Protein AF-0000000084935120 (afdb_homodimer)

InterPro domains:
  IPR000944 Transcription regulator Rrf2 [PF02082] (2-135)
  IPR000944 Transcription regulator Rrf2 [PS51197] (1-137)
  IPR000944 Transcription regulator Rrf2 [PTHR33221] (2-140)
  IPR000944 Transcription regulator Rrf2 [TIGR00738] (2-135)
  IPR030489 Transcription regulator Rrf2-type, conserved site [PS01332] (47-65)
  IPR036388 Winged helix-like DNA-binding domain superfamily [G3DSA:1.10.10.10] (1-145)
  IPR036390 Winged helix DNA-binding domain superfamily [SSF46785] (2-138)

Sequence (314 aa):
MSDGVEWALHSCLNLAWIGSGQAVTAARLAAYHELPPAYLNKQLQALARAGIVTSVSGPKGGFRLARALDRITLMDVVAAIEGPDEAFRCTEIRQQGPGAAAPESYAAECAIAGAMSRAELAWRRELMAQTLDDVRARAELQAPDAPERLRHWLAHLMSDGVEWALHSCLNLAWIGSGQAVTAARLAAYHELPPAYLNKQLQALARAGIVTSVSGPKGGFRLARALDRITLMDVVAAIEGPDEAFRCTEIRQQGPGAAAPESYAAECAIAGAMSRAELAWRRELMAQTLDDVRARAELQAPDAPERLRHWLAHL

Foldseek 3Di:
DDCLLVLLLVLQLLLVLLPQPAADALVLSCVVVVHDSVVNVVLQVLCCVLQQWPWDDDPRTHIHGRDDQQPAFSLSSCCSRVNDDFPDDDPPCCCDDPNHDPPVVCPDDDPVVVVSVVVRVVVSVVRRVGTSVNVSVVVCVVPVCVSVVSNVVVVVD/DDCLLVLLLVLQLLLVLLHQPAADALVLSCVVVVHDSVVNVVLQVLCCVLQQWPWDDDPRTHIHGRDDQQPAFSLSSCCSRVNDDFPDDDPPCCCDDPNHDPPVVCPDDDPVVVVSVVVRVVVSVVRRVGTSVNVSVVVCVVPVCVSVVSNVVVVVD

Nearest PDB structures (foldseek):
  6hse-assembly1_A  TM=9.209E-01  e=2.425E-15  Streptomyces venezuelae ATCC 10712
  6y45-assembly2_D  TM=8.740E-01  e=3.047E-15  Streptomyces venezuelae ATCC 10712
  6y42-assembly1_A  TM=9.195E-01  e=9.024E-15  Streptomyces venezuelae ATCC 10712
  2y75-assembly1_E  TM=8.161E-01  e=7.559E-08  Bacillus subtilis
  4cic-assembly1_B  TM=8.208E-01  e=4.981E-07  Thermincola potens JR

Structure (mmCIF, N/CA/C/O backbone):
data_AF-0000000084935120-model_v1
#
loop_
_entity.id
_entity.type
_entity.pdbx_description
1 polymer 'Predicted transcriptional regulator of 4-carboxymuconolactone decarboxylase, Rrf2 family'
#
loop_
_atom_site.group_PDB
_atom_site.id
_atom_site.type_symbol
_atom_site.label_atom_id
_atom_site.label_alt_id
_atom_site.label_comp_id
_atom_site.label_asym_id
_atom_site.label_entity_id
_atom_site.label_seq_id
_atom_site.pdbx_PDB_ins_code
_atom_site.Cartn_x
_atom_site.Cartn_y
_atom_site.Cartn_z
_atom_site.occupancy
_atom_site.B_iso_or_equiv
_atom_site.auth_seq_id
_atom_site.auth_comp_id
_atom_site.auth_asym_id
_atom_site.auth_atom_id
_atom_site.pdbx_PDB_model_num
ATOM 1 N N . MET A 1 1 ? 0.909 5.266 -2.879 1 89.19 1 MET A N 1
ATOM 2 C CA . MET A 1 1 ? 0.028 6.207 -2.197 1 89.19 1 MET A CA 1
ATOM 3 C C . MET A 1 1 ? 0.151 7.602 -2.803 1 89.19 1 MET A C 1
ATOM 5 O O . MET A 1 1 ? 1.241 8.016 -3.199 1 89.19 1 MET A O 1
ATOM 9 N N . SER A 1 2 ? -0.963 8.32 -2.824 1 88.5 2 SER A N 1
ATOM 10 C CA . SER A 1 2 ? -0.997 9.633 -3.461 1 88.5 2 SER A CA 1
ATOM 11 C C . SER A 1 2 ? -0.322 10.688 -2.588 1 88.5 2 SER A C 1
ATOM 13 O O . SER A 1 2 ? -0.211 10.516 -1.372 1 88.5 2 SER A O 1
ATOM 15 N N . ASP A 1 3 ? 0.027 11.734 -3.209 1 95.19 3 ASP A N 1
ATOM 16 C CA . ASP A 1 3 ? 0.563 12.891 -2.494 1 95.19 3 ASP A CA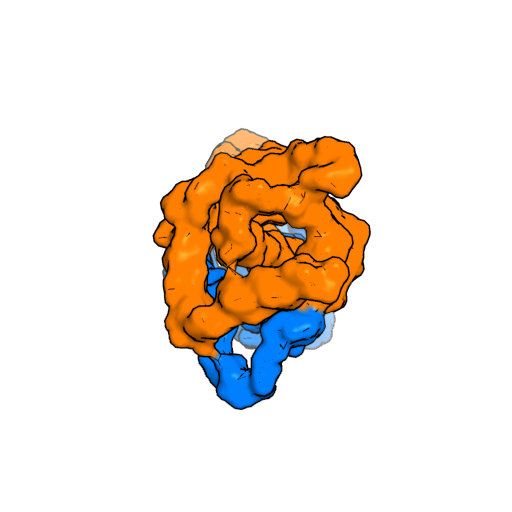 1
ATOM 17 C C . ASP A 1 3 ? -0.464 13.453 -1.518 1 95.19 3 ASP A C 1
ATOM 19 O O . ASP A 1 3 ? -0.102 14.133 -0.553 1 95.19 3 ASP A O 1
ATOM 23 N N . GLY A 1 4 ? -1.676 13.094 -1.823 1 97.56 4 GLY A N 1
ATOM 24 C CA . GLY A 1 4 ? -2.775 13.609 -1.026 1 97.56 4 GLY A CA 1
ATOM 25 C C . GLY A 1 4 ? -2.699 13.203 0.433 1 97.56 4 GLY A C 1
ATOM 26 O O . GLY A 1 4 ? -3.107 13.953 1.317 1 97.56 4 GLY A O 1
ATOM 27 N N . VAL A 1 5 ? -2.137 12.062 0.673 1 98.19 5 VAL A N 1
ATOM 28 C CA . VAL A 1 5 ? -2.031 11.586 2.047 1 98.19 5 VAL A CA 1
ATOM 29 C C . VAL A 1 5 ? -1.049 12.453 2.824 1 98.19 5 VAL A C 1
ATOM 31 O O . VAL A 1 5 ? -1.345 12.891 3.939 1 98.19 5 VAL A O 1
ATOM 34 N N . GLU A 1 6 ? 0.084 12.711 2.207 1 98.38 6 GLU A N 1
ATOM 35 C CA . GLU A 1 6 ? 1.047 13.594 2.859 1 98.38 6 GLU A CA 1
ATOM 36 C C . GLU A 1 6 ? 0.445 14.977 3.117 1 98.38 6 GLU A C 1
ATOM 38 O O . GLU A 1 6 ? 0.537 15.5 4.23 1 98.38 6 GLU A O 1
ATOM 43 N N . TRP A 1 7 ? -0.179 15.516 2.094 1 98.56 7 TRP A N 1
ATOM 44 C CA . TRP A 1 7 ? -0.771 16.844 2.199 1 98.56 7 TRP A CA 1
ATOM 45 C C . TRP A 1 7 ? -1.82 16.891 3.305 1 98.56 7 TRP A C 1
ATOM 47 O O . TRP A 1 7 ? -1.842 17.812 4.113 1 98.56 7 TRP A O 1
ATOM 57 N N . ALA A 1 8 ? -2.641 15.875 3.324 1 98.69 8 ALA A N 1
ATOM 58 C CA . ALA A 1 8 ? -3.719 15.797 4.305 1 98.69 8 ALA A CA 1
ATOM 59 C C . ALA A 1 8 ? -3.166 15.719 5.723 1 98.69 8 ALA A C 1
ATOM 61 O O . ALA A 1 8 ? -3.646 16.406 6.625 1 98.69 8 ALA A O 1
ATOM 62 N N . LEU A 1 9 ? -2.166 14.914 5.891 1 98.81 9 LEU A N 1
ATOM 63 C CA . LEU A 1 9 ? -1.591 14.719 7.219 1 98.81 9 LEU A CA 1
ATOM 64 C C . LEU A 1 9 ? -0.938 16 7.719 1 98.81 9 LEU A C 1
ATOM 66 O O . LEU A 1 9 ? -1.175 16.422 8.852 1 98.81 9 LEU A O 1
ATOM 70 N N . HIS A 1 10 ? -0.172 16.656 6.918 1 98.31 10 HIS A N 1
ATOM 71 C CA . HIS A 1 10 ? 0.426 17.922 7.309 1 98.31 10 HIS A CA 1
ATOM 72 C C . HIS A 1 10 ? -0.644 18.984 7.574 1 98.31 10 HIS A C 1
ATOM 74 O O . HIS A 1 10 ? -0.511 19.781 8.5 1 98.31 10 HIS A O 1
ATOM 80 N N . SER A 1 11 ? -1.714 19 6.758 1 98.19 11 SER A N 1
ATOM 81 C CA . SER A 1 11 ? -2.783 19.969 6.938 1 98.19 11 SER A CA 1
ATOM 82 C C . SER A 1 11 ? -3.48 19.781 8.281 1 98.19 11 SER A C 1
ATOM 84 O O . SER A 1 11 ? -3.816 20.766 8.953 1 98.19 11 SER A O 1
ATOM 86 N N . CYS A 1 12 ? -3.684 18.562 8.695 1 98.44 12 CYS A N 1
ATOM 87 C CA . CYS A 1 12 ? -4.297 18.297 9.992 1 98.44 12 CYS A CA 1
ATOM 88 C C . CYS A 1 12 ? -3.426 18.844 11.125 1 98.44 12 CYS A C 1
ATOM 90 O O . CYS A 1 12 ? -3.934 19.438 12.07 1 98.44 12 CYS A O 1
ATOM 92 N N . LEU A 1 13 ? -2.129 18.609 11.047 1 98.19 13 LEU A N 1
ATOM 93 C CA . LEU A 1 13 ? -1.225 19.156 12.055 1 98.19 13 LEU A CA 1
ATOM 94 C C . LEU A 1 13 ? -1.281 20.672 12.07 1 98.19 13 LEU A C 1
ATOM 96 O O . LEU A 1 13 ? -1.342 21.281 13.141 1 98.19 13 LEU A O 1
ATOM 100 N N . ASN A 1 14 ? -1.254 21.266 10.883 1 97.56 14 ASN A N 1
ATOM 101 C CA . ASN A 1 14 ? -1.329 22.719 10.789 1 97.56 14 ASN A CA 1
ATOM 102 C C . ASN A 1 14 ? -2.602 23.25 11.438 1 97.56 14 ASN A C 1
ATOM 104 O O . ASN A 1 14 ? -2.551 24.203 12.211 1 97.56 14 ASN A O 1
ATOM 108 N N . LEU A 1 15 ? -3.684 22.641 11.117 1 97.75 15 LEU A N 1
ATOM 109 C CA . LEU A 1 15 ? -4.953 23.094 11.672 1 97.75 15 LEU A CA 1
ATOM 110 C C . LEU A 1 15 ? -4.953 22.969 13.195 1 97.75 15 LEU A C 1
ATOM 112 O O . LEU A 1 15 ? -5.496 23.828 13.891 1 97.75 15 LEU A O 1
ATOM 116 N N . ALA A 1 16 ? -4.375 21.922 13.695 1 97.44 16 ALA A N 1
ATOM 117 C CA . ALA A 1 16 ? -4.273 21.75 15.148 1 97.44 16 ALA A CA 1
ATOM 118 C C . ALA A 1 16 ? -3.449 22.859 15.773 1 97.44 16 ALA A C 1
ATOM 120 O O . ALA A 1 16 ? -3.795 23.375 16.844 1 97.44 16 ALA A O 1
ATOM 121 N N . TRP A 1 17 ? -2.359 23.219 15.156 1 96.88 17 TRP A N 1
ATOM 122 C CA . TRP A 1 17 ? -1.455 24.234 15.672 1 96.88 17 TRP A CA 1
ATOM 123 C C . TRP A 1 17 ? -2.117 25.609 15.641 1 96.88 17 TRP A C 1
ATOM 125 O O . TRP A 1 17 ? -1.836 26.453 16.5 1 96.88 17 TRP A O 1
ATOM 135 N N . ILE A 1 18 ? -2.934 25.828 14.656 1 94.88 18 ILE A N 1
ATOM 136 C CA . ILE A 1 18 ? -3.668 27.078 14.547 1 94.88 18 ILE A CA 1
ATOM 137 C C . ILE A 1 18 ? -4.723 27.172 15.648 1 94.88 18 ILE A C 1
ATOM 139 O O . ILE A 1 18 ? -4.922 28.219 16.25 1 94.88 18 ILE A O 1
ATOM 143 N N . GLY A 1 19 ? -5.344 26.031 15.906 1 90 19 GLY A N 1
ATOM 144 C CA . GLY A 1 19 ? -6.363 26 16.938 1 90 19 GLY A CA 1
ATOM 145 C C . GLY A 1 19 ? -7.777 26.047 16.391 1 90 19 GLY A C 1
ATOM 146 O O . GLY A 1 19 ? -7.98 26.359 15.219 1 90 19 GLY A O 1
ATOM 147 N N . SER A 1 20 ? -8.711 25.734 17.203 1 79.69 20 SER A N 1
ATOM 148 C CA . SER A 1 20 ? -10.102 25.547 16.797 1 79.69 20 SER A CA 1
ATOM 149 C C . SER A 1 20 ? -10.812 26.891 16.641 1 79.69 20 SER A C 1
ATOM 151 O O . SER A 1 20 ? -11.906 26.953 16.062 1 79.69 20 SER A O 1
ATOM 153 N N . GLY A 1 21 ? -10.242 27.891 17 1 78.06 21 GLY A N 1
ATOM 154 C CA . GLY A 1 21 ? -10.938 29.172 17.016 1 78.06 21 GLY A CA 1
ATOM 155 C C . GLY A 1 21 ? -10.984 29.844 15.664 1 78.06 21 GLY A C 1
ATOM 156 O O . GLY A 1 21 ? -11.742 30.781 15.461 1 78.06 21 GLY A O 1
ATOM 157 N N . GLN A 1 22 ? -10.258 29.422 14.75 1 82.88 22 GLN A N 1
ATOM 158 C CA . GLN A 1 22 ? -10.172 30.078 13.453 1 82.88 22 GLN A CA 1
ATOM 159 C C . GLN A 1 22 ? -10.219 29.078 12.312 1 82.88 22 GLN A C 1
ATOM 161 O O . GLN A 1 22 ? -9.516 28.062 12.352 1 82.88 22 GLN A O 1
ATOM 166 N N . ALA A 1 23 ? -11.148 29.344 11.406 1 93.19 23 ALA A N 1
ATOM 167 C CA . ALA A 1 23 ? -11.133 28.562 10.172 1 93.19 23 ALA A CA 1
ATOM 168 C C . ALA A 1 23 ? -10.078 29.094 9.203 1 93.19 23 ALA A C 1
ATOM 170 O O . ALA A 1 23 ? -9.805 30.297 9.164 1 93.19 23 ALA A O 1
ATOM 171 N N . VAL A 1 24 ? -9.453 28.172 8.555 1 95.94 24 VAL A N 1
ATOM 172 C CA . VAL A 1 24 ? -8.414 28.531 7.598 1 95.94 24 VAL A CA 1
ATOM 173 C C . VAL A 1 24 ? -8.781 28.0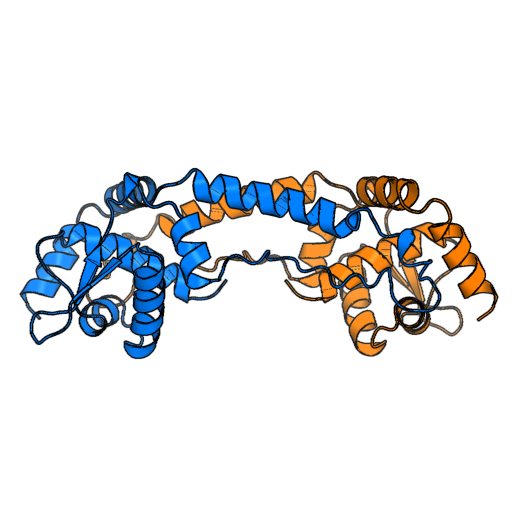31 6.207 1 95.94 24 VAL A C 1
ATOM 175 O O . VAL A 1 24 ? -9.211 26.891 6.051 1 95.94 24 VAL A O 1
ATOM 178 N N . THR A 1 25 ? -8.617 28.891 5.18 1 95.94 25 THR A N 1
ATOM 179 C CA . THR A 1 25 ? -9 28.5 3.824 1 95.94 25 THR A CA 1
ATOM 180 C C . THR A 1 25 ? -7.988 27.531 3.236 1 95.94 25 THR A C 1
ATOM 182 O O . THR A 1 25 ? -6.824 27.5 3.645 1 95.94 25 THR A O 1
ATOM 185 N N . ALA A 1 26 ? -8.461 26.703 2.244 1 96.88 26 ALA A N 1
ATOM 186 C CA . ALA A 1 26 ? -7.57 25.797 1.517 1 96.88 26 ALA A CA 1
ATOM 187 C C . ALA A 1 26 ? -6.43 26.562 0.859 1 96.88 26 ALA A C 1
ATOM 189 O O . ALA A 1 26 ? -5.297 26.078 0.811 1 96.88 26 ALA A O 1
ATOM 190 N N . ALA A 1 27 ? -6.734 27.75 0.391 1 96.31 27 ALA A N 1
ATOM 191 C CA . ALA A 1 27 ? -5.734 28.578 -0.284 1 96.31 27 ALA A CA 1
ATOM 192 C C . ALA A 1 27 ? -4.598 28.938 0.663 1 96.31 27 ALA A C 1
ATOM 194 O O . ALA A 1 27 ? -3.424 28.875 0.288 1 96.31 27 ALA A O 1
ATOM 195 N N . ARG A 1 28 ? -4.914 29.359 1.868 1 96 28 ARG A N 1
ATOM 196 C CA . ARG A 1 28 ? -3.9 29.734 2.848 1 96 28 ARG A CA 1
ATOM 197 C C . ARG A 1 28 ? -3.068 28.516 3.266 1 96 28 ARG A C 1
ATOM 199 O O . ARG A 1 28 ? -1.845 28.625 3.389 1 96 28 ARG A O 1
ATOM 206 N N . LEU A 1 29 ? -3.717 27.422 3.514 1 96.94 29 LEU A N 1
ATOM 207 C CA . LEU A 1 29 ? -2.99 26.219 3.859 1 96.94 29 LEU A CA 1
ATOM 208 C C . LEU A 1 29 ? -2.066 25.781 2.723 1 96.94 29 LEU A C 1
ATOM 210 O O . LEU A 1 29 ? -0.924 25.391 2.961 1 96.94 29 LEU A O 1
ATOM 214 N N . ALA A 1 30 ? -2.592 25.828 1.488 1 98 30 ALA A N 1
ATOM 215 C CA . ALA A 1 30 ? -1.8 25.469 0.317 1 98 30 ALA A CA 1
ATOM 216 C C . ALA A 1 30 ? -0.582 26.375 0.176 1 98 30 ALA A C 1
ATOM 218 O O . ALA A 1 30 ? 0.513 25.906 -0.153 1 98 30 ALA A O 1
ATOM 219 N N . ALA A 1 31 ? -0.755 27.625 0.433 1 97.62 31 ALA A N 1
ATOM 220 C CA . ALA A 1 31 ? 0.321 28.609 0.303 1 97.62 31 ALA A CA 1
ATOM 221 C C . ALA A 1 31 ? 1.451 28.312 1.285 1 97.62 31 ALA A C 1
ATOM 223 O O . ALA A 1 31 ? 2.625 28.531 0.975 1 97.62 31 ALA A O 1
ATOM 224 N N . TYR A 1 32 ? 1.096 27.859 2.455 1 97.12 32 TYR A N 1
ATOM 225 C CA . TYR A 1 32 ? 2.088 27.609 3.496 1 97.12 32 TYR A CA 1
ATOM 226 C C . TYR A 1 32 ? 3.102 26.562 3.051 1 97.12 32 TYR A C 1
ATOM 228 O O . TYR A 1 32 ? 4.281 26.656 3.4 1 97.12 32 TYR A O 1
ATOM 236 N N . HIS A 1 33 ? 2.68 25.578 2.248 1 96.94 33 HIS A N 1
ATOM 237 C CA . HIS A 1 33 ? 3.557 24.516 1.764 1 96.94 33 HIS A CA 1
ATOM 238 C C . HIS A 1 33 ? 3.729 24.594 0.251 1 96.94 33 HIS A C 1
ATOM 240 O O . HIS A 1 33 ? 4.191 23.641 -0.374 1 96.94 33 HIS A O 1
ATOM 246 N N . GLU A 1 34 ? 3.281 25.688 -0.384 1 97.5 34 GLU A N 1
ATOM 247 C CA . GLU A 1 34 ? 3.396 25.891 -1.825 1 97.5 34 GLU A CA 1
ATOM 248 C C . GLU A 1 34 ? 2.762 24.734 -2.596 1 97.5 34 GLU A C 1
ATOM 250 O O . GLU A 1 34 ? 3.391 24.156 -3.482 1 97.5 34 GLU A O 1
ATOM 255 N N . LEU A 1 35 ? 1.59 24.422 -2.225 1 98 35 LEU A N 1
ATOM 256 C CA . LEU A 1 35 ? 0.813 23.375 -2.877 1 98 35 LEU A CA 1
ATOM 257 C C . LEU A 1 35 ? -0.23 23.984 -3.814 1 98 35 LEU A C 1
ATOM 259 O O . LEU A 1 35 ? -0.641 25.125 -3.639 1 98 35 LEU A O 1
ATOM 263 N N . PRO A 1 36 ? -0.644 23.219 -4.859 1 97.94 36 PRO A N 1
ATOM 264 C CA . PRO A 1 36 ? -1.784 23.672 -5.66 1 97.94 36 PRO A CA 1
ATOM 265 C C . PRO A 1 36 ? -3.076 23.75 -4.852 1 97.94 36 PRO A C 1
ATOM 267 O O . PRO A 1 36 ? -3.564 22.734 -4.352 1 97.94 36 PRO A O 1
ATOM 270 N N . PRO A 1 37 ? -3.621 24.953 -4.746 1 97.56 37 PRO A N 1
ATOM 271 C CA . PRO A 1 37 ? -4.77 25.141 -3.855 1 97.56 37 PRO A CA 1
ATOM 272 C C . PRO A 1 37 ? -5.953 24.25 -4.227 1 97.56 37 PRO A C 1
ATOM 274 O O . PRO A 1 37 ? -6.617 23.688 -3.346 1 97.56 37 PRO A O 1
ATOM 277 N N . ALA A 1 38 ? -6.254 24.078 -5.508 1 97.56 38 ALA A N 1
ATOM 278 C CA . ALA A 1 38 ? -7.383 23.266 -5.945 1 97.56 38 ALA A CA 1
ATOM 279 C C . ALA A 1 38 ? -7.203 21.812 -5.539 1 97.56 38 ALA A C 1
ATOM 281 O O . ALA A 1 38 ? -8.156 21.156 -5.094 1 97.56 38 ALA A O 1
ATOM 282 N N . TYR A 1 39 ? -5.988 21.328 -5.641 1 97 39 TYR A N 1
ATOM 283 C CA . TYR A 1 39 ? -5.715 19.938 -5.309 1 97 39 TYR A CA 1
ATOM 284 C C . TYR A 1 39 ? -5.766 19.719 -3.803 1 97 39 TYR A C 1
ATOM 286 O O . TYR A 1 39 ? -6.273 18.688 -3.336 1 97 39 TYR A O 1
ATOM 294 N N . LEU A 1 40 ? -5.242 20.672 -3.068 1 98.38 40 LEU A N 1
ATOM 295 C CA . LEU A 1 40 ? -5.34 20.547 -1.618 1 98.38 40 LEU A CA 1
ATOM 296 C C . LEU A 1 40 ? -6.793 20.609 -1.164 1 98.38 40 LEU A C 1
ATOM 298 O O . LEU A 1 40 ? -7.199 19.891 -0.255 1 98.38 40 LEU A O 1
ATOM 302 N N . ASN A 1 41 ? -7.543 21.484 -1.818 1 98.06 41 ASN A N 1
ATOM 303 C CA . ASN A 1 41 ? -8.953 21.594 -1.456 1 98.06 41 ASN A CA 1
ATOM 304 C C . ASN A 1 41 ? -9.672 20.25 -1.627 1 98.06 41 ASN A C 1
ATOM 306 O O . ASN A 1 41 ? -10.539 19.906 -0.821 1 98.06 41 ASN A O 1
ATOM 310 N N . LYS A 1 42 ? -9.359 19.594 -2.637 1 98.19 42 LYS A N 1
ATOM 311 C CA . LYS A 1 42 ? -9.945 18.266 -2.852 1 98.19 42 LYS A CA 1
ATOM 312 C C . LYS A 1 42 ? -9.656 17.344 -1.673 1 98.19 42 LYS A C 1
ATOM 314 O O . LYS A 1 42 ? -10.539 16.609 -1.219 1 98.19 42 LYS A O 1
ATOM 319 N N . GLN A 1 43 ? -8.438 17.312 -1.188 1 98.56 43 GLN A N 1
ATOM 320 C CA . GLN A 1 43 ? -8.07 16.484 -0.044 1 98.56 43 GLN A CA 1
ATOM 321 C C . GLN A 1 43 ? -8.812 16.922 1.214 1 98.56 43 GLN A C 1
ATOM 323 O O . GLN A 1 43 ? -9.281 16.078 1.986 1 98.56 43 GLN A O 1
ATOM 328 N N . LEU A 1 44 ? -8.883 18.25 1.405 1 98.56 44 LEU A N 1
ATOM 329 C CA . LEU A 1 44 ? -9.57 18.766 2.576 1 98.56 44 LEU A CA 1
ATOM 330 C C . LEU A 1 44 ? -11.055 18.422 2.541 1 98.56 44 LEU A C 1
ATOM 332 O O . LEU A 1 44 ? -11.656 18.125 3.578 1 98.56 44 LEU A O 1
ATOM 336 N N . GLN A 1 45 ? -11.617 18.438 1.358 1 98.38 45 GLN A N 1
ATOM 337 C CA . GLN A 1 45 ? -13.016 18.047 1.206 1 98.38 45 GLN A CA 1
ATOM 338 C C . GLN A 1 45 ? -13.203 16.562 1.53 1 98.38 45 GLN A C 1
ATOM 340 O O . GLN A 1 45 ? -14.211 16.172 2.125 1 98.38 45 GLN A O 1
ATOM 345 N N . ALA A 1 46 ? -12.273 15.781 1.118 1 98.44 46 ALA A N 1
ATOM 346 C CA . ALA A 1 46 ? -12.32 14.367 1.469 1 98.44 46 ALA A CA 1
ATOM 347 C C . ALA A 1 46 ? -12.25 14.172 2.98 1 98.44 46 ALA A C 1
ATOM 349 O O . ALA A 1 46 ? -12.984 13.359 3.543 1 98.44 46 ALA A O 1
ATOM 350 N N . LEU A 1 47 ? -11.406 14.891 3.65 1 98.62 47 LEU A N 1
ATOM 351 C CA . LEU A 1 47 ? -11.305 14.844 5.105 1 98.62 47 LEU A CA 1
ATOM 352 C C . LEU A 1 47 ? -12.617 15.289 5.758 1 98.62 47 LEU A C 1
ATOM 354 O O . LEU A 1 47 ? -13.016 14.734 6.781 1 98.62 47 LEU A O 1
ATOM 358 N N . ALA A 1 48 ? -13.242 16.328 5.145 1 98.31 48 ALA A N 1
ATOM 359 C CA . ALA A 1 48 ? -14.508 16.828 5.672 1 98.31 48 ALA A CA 1
ATOM 360 C C . ALA A 1 48 ? -15.602 15.766 5.566 1 98.31 48 ALA A C 1
ATOM 362 O O . ALA A 1 48 ? -16.359 15.555 6.52 1 98.31 48 ALA A O 1
ATOM 363 N N . ARG A 1 49 ? -15.656 15.141 4.473 1 98.06 49 ARG A N 1
ATOM 364 C CA . ARG A 1 49 ? -16.625 14.078 4.285 1 98.06 49 ARG A CA 1
ATOM 365 C C . ARG A 1 49 ? -16.422 12.953 5.301 1 98.06 49 ARG A C 1
ATOM 367 O O . ARG A 1 49 ? -17.391 12.305 5.719 1 98.06 49 ARG A O 1
ATOM 374 N N . ALA A 1 50 ? -15.188 12.758 5.691 1 98.19 50 ALA A N 1
ATOM 375 C CA . ALA A 1 50 ? -14.844 11.695 6.641 1 98.19 50 ALA A CA 1
ATOM 376 C C . ALA A 1 50 ? -15.016 12.18 8.078 1 98.19 50 ALA A C 1
ATOM 378 O O . ALA A 1 50 ? -14.773 11.422 9.023 1 98.19 50 ALA A O 1
ATOM 379 N N . GLY A 1 51 ? -15.352 13.367 8.266 1 98.12 51 GLY A N 1
ATOM 380 C CA . GLY A 1 51 ? -15.602 13.914 9.594 1 98.12 51 GLY A CA 1
ATOM 381 C C . GLY A 1 51 ? -14.328 14.25 10.344 1 98.12 51 GLY A C 1
ATOM 382 O O . GLY A 1 51 ? -14.336 14.32 11.578 1 98.12 51 GLY A O 1
ATOM 383 N N . ILE A 1 52 ? -13.273 14.438 9.664 1 98.44 52 ILE A N 1
ATOM 384 C CA . ILE A 1 52 ? -11.992 14.742 10.289 1 98.44 52 ILE A CA 1
ATOM 385 C C . ILE A 1 52 ? -11.828 16.25 10.438 1 98.44 52 ILE A C 1
ATOM 387 O O . ILE A 1 52 ? -11.328 16.734 11.453 1 98.44 52 ILE A O 1
ATOM 391 N N . VAL A 1 53 ? -12.289 16.953 9.414 1 98.06 53 VAL A N 1
ATOM 392 C CA . VAL A 1 53 ? -12.359 18.422 9.469 1 98.06 53 VAL A CA 1
ATOM 393 C C . VAL A 1 53 ? -13.789 18.875 9.164 1 98.06 53 VAL A C 1
ATOM 395 O O . VAL A 1 53 ? -14.609 18.094 8.695 1 98.06 53 VAL A O 1
ATOM 398 N N . THR A 1 54 ? -14.047 20.062 9.516 1 96.75 54 THR A N 1
ATOM 399 C CA . THR A 1 54 ? -15.289 20.719 9.125 1 96.75 54 THR A CA 1
ATOM 400 C C . THR A 1 54 ? -15.016 21.844 8.141 1 96.75 54 THR A C 1
ATOM 402 O O . THR A 1 54 ? -13.938 22.453 8.156 1 96.75 54 THR A O 1
ATOM 405 N N . SER A 1 55 ? -15.938 22.047 7.262 1 94.62 55 SER A N 1
ATOM 406 C CA . SER A 1 55 ? -15.875 23.141 6.309 1 94.62 55 SER A CA 1
ATOM 407 C C . SER A 1 55 ? -16.938 24.203 6.613 1 94.62 55 SER A C 1
ATOM 409 O O . SER A 1 55 ? -18.094 23.875 6.824 1 94.62 55 SER A O 1
ATOM 411 N N . VAL A 1 56 ? -16.547 25.375 6.816 1 88.19 56 VAL A N 1
ATOM 412 C CA . VAL A 1 56 ? -17.438 26.5 7.055 1 88.19 56 VAL A CA 1
ATOM 413 C C . VAL A 1 56 ? -17.469 27.406 5.832 1 88.19 56 VAL A C 1
ATOM 415 O O . VAL A 1 56 ? -16.406 27.797 5.32 1 88.19 56 VAL A O 1
ATOM 418 N N . SER A 1 57 ? -18.656 27.656 5.375 1 87.5 57 SER A N 1
ATOM 419 C CA . SER A 1 57 ? -18.812 28.5 4.191 1 87.5 57 SER A CA 1
ATOM 420 C C . SER A 1 57 ? -18.766 29.984 4.559 1 87.5 57 SER A C 1
ATOM 422 O O . SER A 1 57 ? -19 30.359 5.711 1 87.5 57 SER A O 1
ATOM 424 N N . GLY A 1 58 ? -18.484 30.906 3.594 1 84.38 58 GLY A N 1
ATOM 425 C CA . GLY A 1 58 ? -18.562 32.344 3.771 1 84.38 58 GLY A CA 1
ATOM 426 C C . GLY A 1 58 ? -17.203 33 3.791 1 84.38 58 GLY A C 1
ATOM 427 O O . GLY A 1 58 ? -16.172 32.344 3.729 1 84.38 58 GLY A O 1
ATOM 428 N N . PRO A 1 59 ? -17.094 34.375 3.891 1 81 59 PRO A N 1
ATOM 429 C CA . PRO A 1 59 ? -15.859 35.156 3.838 1 81 59 PRO A CA 1
ATOM 430 C C . PRO A 1 59 ? -14.891 34.812 4.965 1 81 59 PRO A C 1
ATOM 432 O O . PRO A 1 59 ? -13.672 34.938 4.805 1 81 59 PRO A O 1
ATOM 435 N N . LYS A 1 60 ? -15.367 34.438 6.16 1 82.12 60 LYS A N 1
ATOM 436 C CA . LYS A 1 60 ? -14.508 34.031 7.27 1 82.12 60 LYS A CA 1
ATOM 437 C C . LYS A 1 60 ? -14.469 32.531 7.41 1 82.12 60 LYS A C 1
ATOM 439 O O . LYS A 1 60 ? -14.172 32 8.484 1 82.12 60 LYS A O 1
ATOM 444 N N . GLY A 1 61 ? -14.82 31.953 6.211 1 91.81 61 GLY A N 1
ATOM 445 C CA . GLY A 1 61 ? -14.914 30.516 6.254 1 91.81 61 GLY A CA 1
ATOM 446 C C . GLY A 1 61 ? -13.594 29.812 5.973 1 91.81 61 GLY A C 1
ATOM 447 O O . GLY A 1 61 ? -12.547 30.469 5.945 1 91.81 61 GLY A O 1
ATOM 448 N N . GLY A 1 62 ? -13.695 28.438 6.031 1 96.5 62 GLY A N 1
ATOM 449 C CA . GLY A 1 62 ? -12.531 27.578 5.871 1 96.5 62 GLY A CA 1
ATOM 450 C C . GLY A 1 62 ? -12.656 26.25 6.59 1 96.5 62 GLY A C 1
ATOM 451 O O . GLY A 1 62 ? -13.766 25.719 6.734 1 96.5 62 GLY A O 1
ATOM 452 N N . PHE A 1 63 ? -11.5 25.734 6.848 1 97.75 63 PHE A N 1
ATOM 453 C CA . PHE A 1 63 ? -11.453 24.406 7.461 1 97.75 63 PHE A CA 1
ATOM 454 C C . PHE A 1 63 ? -10.945 24.484 8.891 1 97.75 63 PHE A C 1
ATOM 456 O O . PHE A 1 63 ? -10.094 25.328 9.203 1 97.75 63 PHE A O 1
ATOM 463 N N . ARG A 1 64 ? -11.477 23.703 9.703 1 96.75 64 ARG A N 1
ATOM 464 C CA . ARG A 1 64 ? -10.992 23.453 11.055 1 96.75 64 ARG A CA 1
ATOM 465 C C . ARG A 1 64 ? -11.07 21.984 11.414 1 96.75 64 ARG A C 1
ATOM 467 O O . ARG A 1 64 ? -11.805 21.219 10.781 1 96.75 64 ARG A O 1
ATOM 474 N N . LEU A 1 65 ? -10.328 21.547 12.406 1 97.19 65 LEU A N 1
ATOM 475 C CA . LEU A 1 65 ? -10.461 20.172 12.859 1 97.19 65 LEU A CA 1
ATOM 476 C C . LEU A 1 65 ? -11.852 19.922 13.445 1 97.19 65 LEU A C 1
ATOM 478 O O . LEU A 1 65 ? -12.383 20.766 14.164 1 97.19 65 LEU A O 1
ATOM 482 N N . ALA A 1 66 ? -12.367 18.812 13.102 1 96.56 66 ALA A N 1
ATOM 483 C CA . ALA A 1 66 ? -13.672 18.422 13.633 1 96.56 66 ALA A CA 1
ATOM 484 C C . ALA A 1 66 ? -13.516 17.562 14.891 1 96.56 66 ALA A C 1
ATOM 486 O O . ALA A 1 66 ? -14.469 17.391 15.648 1 96.56 66 ALA A O 1
ATOM 487 N N . ARG A 1 67 ? -12.359 16.891 15.094 1 94.75 67 ARG A N 1
ATOM 488 C CA . ARG A 1 67 ? -11.992 16.016 16.203 1 94.75 67 ARG A CA 1
ATOM 489 C C . ARG A 1 67 ? -10.609 16.359 16.734 1 94.75 67 ARG A C 1
ATOM 491 O O . ARG A 1 67 ? -9.766 16.891 16 1 94.75 67 ARG A O 1
ATOM 498 N N . ALA A 1 68 ? -10.438 16.062 18 1 96.75 68 ALA A N 1
ATOM 499 C CA . ALA A 1 68 ? -9.086 16.203 18.547 1 96.75 68 ALA A CA 1
ATOM 500 C C . ALA A 1 68 ? -8.125 15.227 17.875 1 96.75 68 ALA A C 1
ATOM 502 O O . ALA A 1 68 ? -8.523 14.148 17.438 1 96.75 68 ALA A O 1
ATOM 503 N N . LEU A 1 69 ? -6.848 15.594 17.828 1 98.31 69 LEU A N 1
ATOM 504 C CA . LEU A 1 69 ? -5.848 14.805 17.125 1 98.31 69 LEU A CA 1
ATOM 505 C C . LEU A 1 69 ? -5.707 13.422 17.75 1 98.31 69 LEU A C 1
ATOM 507 O O . LEU A 1 69 ? -5.367 12.453 17.062 1 98.31 69 LEU A O 1
ATOM 511 N N . ASP A 1 70 ? -5.938 13.25 19.125 1 98.62 70 ASP A N 1
ATOM 512 C CA . ASP A 1 70 ? -5.766 11.961 19.797 1 98.62 70 ASP A CA 1
ATOM 513 C C . ASP A 1 70 ? -6.914 11.016 19.453 1 98.62 70 ASP A C 1
ATOM 515 O O . ASP A 1 70 ? -6.891 9.844 19.828 1 98.62 70 ASP A O 1
ATOM 519 N N . ARG A 1 71 ? -7.895 11.531 18.688 1 98.5 71 ARG A N 1
ATOM 520 C CA . ARG A 1 71 ? -9.031 10.734 18.25 1 98.5 71 ARG A CA 1
ATOM 521 C C . ARG A 1 71 ? -8.961 10.484 16.734 1 98.5 71 ARG A C 1
ATOM 523 O O . ARG A 1 71 ? -9.93 10.008 16.141 1 98.5 71 ARG A O 1
ATOM 530 N N . ILE A 1 72 ? -7.98 10.875 16.031 1 98.81 72 ILE A N 1
ATOM 531 C CA . ILE A 1 72 ? -7.75 10.672 14.609 1 98.81 72 ILE A CA 1
ATOM 532 C C . ILE A 1 72 ? -6.52 9.797 14.406 1 98.81 72 ILE A C 1
ATOM 534 O O . ILE A 1 72 ? -5.41 10.164 14.805 1 98.81 72 ILE A O 1
ATOM 538 N N . THR A 1 73 ? -6.676 8.695 13.82 1 98.88 73 THR A N 1
ATOM 539 C CA . THR A 1 73 ? -5.547 7.82 13.531 1 98.88 73 THR A CA 1
ATOM 540 C C . THR A 1 73 ? -5.008 8.078 12.125 1 98.88 73 THR A C 1
ATOM 542 O O . THR A 1 73 ? -5.668 8.734 11.312 1 98.88 73 THR A O 1
ATOM 545 N N . LEU A 1 74 ? -3.795 7.605 11.852 1 98.75 74 LEU A N 1
ATOM 546 C CA . LEU A 1 74 ? -3.277 7.652 10.492 1 98.75 74 LEU A CA 1
ATOM 547 C C . LEU A 1 74 ? -4.223 6.945 9.523 1 98.75 74 LEU A C 1
ATOM 549 O O . LEU A 1 74 ? -4.398 7.383 8.383 1 98.75 74 LEU A O 1
ATOM 553 N N . MET A 1 75 ? -4.848 5.836 10.008 1 98.44 75 MET A N 1
ATOM 554 C CA . MET A 1 75 ? -5.742 5.074 9.148 1 98.44 75 MET A CA 1
ATOM 555 C C . MET A 1 75 ? -6.957 5.906 8.75 1 98.44 75 MET A C 1
ATOM 557 O O . MET A 1 75 ? -7.453 5.793 7.629 1 98.44 75 MET A O 1
ATOM 561 N N . ASP A 1 76 ? -7.453 6.727 9.727 1 98.56 76 ASP A N 1
ATOM 562 C CA . ASP A 1 76 ? -8.578 7.602 9.406 1 98.56 76 ASP A CA 1
ATOM 563 C C . ASP A 1 76 ? -8.273 8.477 8.195 1 98.56 76 ASP A C 1
ATOM 565 O O . ASP A 1 76 ? -9.094 8.602 7.285 1 98.56 76 ASP A O 1
ATOM 569 N N . VAL A 1 77 ? -7.086 9.039 8.156 1 98.75 77 VAL A N 1
ATOM 570 C CA . VAL A 1 77 ? -6.703 9.969 7.098 1 98.75 77 VAL A CA 1
ATOM 571 C C . VAL A 1 77 ? -6.453 9.195 5.805 1 98.75 77 VAL A C 1
ATOM 573 O O . VAL A 1 77 ? -6.941 9.586 4.738 1 98.75 77 VAL A O 1
ATOM 576 N N . VAL A 1 78 ? -5.715 8.094 5.887 1 98.38 78 VAL A N 1
ATOM 577 C CA . VAL A 1 78 ? -5.418 7.293 4.707 1 98.38 78 VAL A CA 1
ATOM 578 C C . VAL A 1 78 ? -6.719 6.816 4.062 1 98.38 78 VAL A C 1
ATOM 580 O O . VAL A 1 78 ? -6.887 6.91 2.846 1 98.38 78 VAL A O 1
ATOM 583 N N . ALA A 1 79 ? -7.652 6.352 4.883 1 98 79 ALA A N 1
ATOM 584 C CA . ALA A 1 79 ? -8.938 5.879 4.367 1 98 79 ALA A CA 1
ATOM 585 C C . ALA A 1 79 ? -9.719 7.016 3.721 1 98 79 ALA A C 1
ATOM 587 O O . ALA A 1 79 ? -10.391 6.816 2.703 1 98 79 ALA A O 1
ATOM 588 N N . ALA A 1 80 ? -9.648 8.141 4.305 1 98.31 80 ALA A N 1
ATOM 589 C CA . ALA A 1 80 ? -10.375 9.289 3.771 1 98.31 80 ALA A CA 1
ATOM 590 C C . ALA A 1 80 ? -9.844 9.68 2.393 1 98.31 80 ALA A C 1
ATOM 592 O O . ALA A 1 80 ? -10.617 10.094 1.523 1 98.31 80 ALA A O 1
ATOM 593 N N . ILE A 1 81 ? -8.547 9.586 2.182 1 98.12 81 ILE A N 1
ATOM 594 C CA . ILE A 1 81 ? -7.91 10.094 0.973 1 98.12 81 ILE A CA 1
ATOM 595 C C . ILE A 1 81 ? -7.879 9 -0.092 1 98.12 81 ILE A C 1
ATOM 597 O O . ILE A 1 81 ? -8.164 9.258 -1.264 1 98.12 81 ILE A O 1
ATOM 601 N N . GLU A 1 82 ? -7.492 7.742 0.335 1 96.06 82 GLU A N 1
ATOM 602 C CA . GLU A 1 82 ? -7.25 6.664 -0.619 1 96.06 82 GLU A CA 1
ATOM 603 C C . GLU A 1 82 ? -8.484 5.781 -0.776 1 96.06 82 GLU A C 1
ATOM 605 O O . GLU A 1 82 ? -8.578 5 -1.726 1 96.06 82 GLU A O 1
ATOM 610 N N . GLY A 1 83 ? -9.461 5.887 0.119 1 94.31 83 GLY A N 1
ATOM 611 C CA . GLY A 1 83 ? -10.602 4.984 0.13 1 94.31 83 GLY A CA 1
ATOM 612 C C . GLY A 1 83 ? -10.383 3.756 0.991 1 94.31 83 GLY A C 1
ATOM 613 O O . GLY A 1 83 ? -9.281 3.541 1.506 1 94.31 83 GLY A O 1
ATOM 614 N N . PRO A 1 84 ? -11.359 2.988 1.161 1 88.69 84 PRO A N 1
ATOM 615 C CA . PRO A 1 84 ? -11.328 1.863 2.098 1 88.69 84 PRO A CA 1
ATOM 616 C C . PRO A 1 84 ? -10.82 0.575 1.457 1 88.69 84 PRO A C 1
ATOM 618 O O . PRO A 1 84 ? -10.586 -0.416 2.154 1 88.69 84 PRO A O 1
ATOM 621 N N . ASP A 1 85 ? -10.531 0.625 0.182 1 89.94 85 ASP A N 1
ATOM 622 C CA . ASP A 1 85 ? -10.203 -0.609 -0.527 1 89.94 85 ASP A CA 1
ATOM 623 C C . ASP A 1 85 ? -8.805 -1.098 -0.161 1 89.94 85 ASP A C 1
ATOM 625 O O . ASP A 1 85 ? -7.93 -0.296 0.169 1 89.94 85 ASP A O 1
ATOM 629 N N . GLU A 1 86 ? -8.625 -2.42 -0.248 1 90.94 86 GLU A N 1
ATOM 630 C CA . GLU A 1 86 ? -7.312 -3.018 -0.025 1 90.94 86 GLU A CA 1
ATOM 631 C C . GLU A 1 86 ? -6.348 -2.668 -1.155 1 90.94 86 GLU A C 1
ATOM 633 O O . GLU A 1 86 ? -6.766 -2.482 -2.301 1 90.94 86 GLU A O 1
ATOM 638 N N . ALA A 1 87 ? -5.094 -2.596 -0.745 1 89.69 87 ALA A N 1
ATOM 639 C CA . ALA A 1 87 ? -4.059 -2.303 -1.732 1 89.69 87 ALA A CA 1
ATOM 640 C C . ALA A 1 87 ? -3.973 -3.41 -2.779 1 89.69 87 ALA A C 1
ATOM 642 O O . ALA A 1 87 ? -3.84 -3.135 -3.973 1 89.69 87 ALA A O 1
ATOM 643 N N . PHE A 1 88 ? -4.043 -4.633 -2.262 1 95.5 88 PHE A N 1
ATOM 644 C CA . PHE A 1 88 ? -4.078 -5.77 -3.172 1 95.5 88 PHE A CA 1
ATOM 645 C C . PHE A 1 88 ? -5.512 -6.141 -3.521 1 95.5 88 PHE A C 1
ATOM 647 O O . PHE A 1 88 ? -6.328 -6.398 -2.633 1 95.5 88 PHE A O 1
ATOM 654 N N . ARG A 1 89 ? -5.754 -6.238 -4.832 1 94.06 89 ARG A N 1
ATOM 655 C CA . ARG A 1 89 ? -7.07 -6.641 -5.324 1 94.06 89 ARG A CA 1
ATOM 656 C C . ARG A 1 89 ? -6.977 -7.91 -6.16 1 94.06 89 ARG A C 1
ATOM 658 O O . ARG A 1 89 ? -6.535 -7.871 -7.312 1 94.06 89 ARG A O 1
ATOM 665 N N . CYS A 1 90 ? -7.418 -8.914 -5.598 1 96.75 90 CYS A N 1
ATOM 666 C CA . CYS A 1 90 ? -7.453 -10.188 -6.309 1 96.75 90 CYS A CA 1
ATOM 667 C C . CYS A 1 90 ? -8.531 -10.18 -7.383 1 96.75 90 CYS A C 1
ATOM 669 O O . CYS A 1 90 ? -9.695 -9.883 -7.102 1 96.75 90 CYS A O 1
ATOM 671 N N . THR A 1 91 ? -8.219 -10.523 -8.523 1 96.62 91 THR A N 1
ATOM 672 C CA . THR A 1 91 ? -9.203 -10.555 -9.602 1 96.62 91 THR A CA 1
ATOM 673 C C . THR A 1 91 ? -9.664 -11.984 -9.875 1 96.62 91 THR A C 1
ATOM 675 O O . THR A 1 91 ? -10.344 -12.242 -10.867 1 96.62 91 THR A O 1
ATOM 678 N N . GLU A 1 92 ? -9.273 -12.93 -9.039 1 96.88 92 GLU A N 1
ATOM 679 C CA . GLU A 1 92 ? -9.695 -14.328 -9.07 1 96.88 92 GLU A CA 1
ATOM 680 C C . GLU A 1 92 ? -9.352 -14.977 -10.414 1 96.88 92 GLU A C 1
ATOM 682 O O . GLU A 1 92 ? -10.188 -15.648 -11.016 1 96.88 92 GLU A O 1
ATOM 687 N N . ILE A 1 93 ? -8.203 -14.766 -10.828 1 96.81 93 ILE A N 1
ATOM 688 C CA . ILE A 1 93 ? -7.801 -15.344 -12.109 1 96.81 93 ILE A CA 1
ATOM 689 C C . ILE A 1 93 ? -7.832 -16.875 -12.016 1 96.81 93 ILE A C 1
ATOM 691 O O . ILE A 1 93 ? -7.844 -17.562 -13.039 1 96.81 93 ILE A O 1
ATOM 695 N N . ARG A 1 94 ? -7.816 -17.422 -10.812 1 95.38 94 ARG A N 1
ATOM 696 C CA . ARG A 1 94 ? -7.895 -18.875 -10.633 1 95.38 94 ARG A CA 1
ATOM 697 C C . ARG A 1 94 ? -9.219 -19.422 -11.164 1 95.38 94 ARG A C 1
ATOM 699 O O . ARG A 1 94 ? -9.367 -20.625 -11.359 1 95.38 94 ARG A O 1
ATOM 706 N N . GLN A 1 95 ? -10.188 -18.531 -11.344 1 95.88 95 GLN A N 1
ATOM 707 C CA . GLN A 1 95 ? -11.508 -18.938 -11.812 1 95.88 95 GLN A CA 1
ATOM 708 C C . GLN A 1 95 ? -11.633 -18.766 -13.32 1 95.88 95 GLN A C 1
ATOM 710 O O . GLN A 1 95 ? -12.727 -18.875 -13.875 1 95.88 95 GLN A O 1
ATOM 715 N N . GLN A 1 96 ? -10.594 -18.453 -13.93 1 95.25 96 GLN A N 1
ATOM 716 C CA . GLN A 1 96 ? -10.602 -18.172 -15.359 1 95.25 96 GLN A CA 1
ATOM 717 C C . GLN A 1 96 ? -9.828 -19.234 -16.141 1 95.25 96 GLN A C 1
ATOM 719 O O . GLN A 1 96 ? -8.938 -19.891 -15.586 1 95.25 96 GLN A O 1
ATOM 724 N N . GLY A 1 97 ? -10.242 -19.438 -17.406 1 93.69 97 GLY A N 1
ATOM 725 C CA . GLY A 1 97 ? -9.453 -20.266 -18.312 1 93.69 97 GLY A CA 1
ATOM 726 C C . GLY A 1 97 ? -9.711 -21.75 -18.141 1 93.69 97 GLY A C 1
ATOM 727 O O . GLY A 1 97 ? -10.648 -22.141 -17.438 1 93.69 97 GLY A O 1
ATOM 728 N N . PRO A 1 98 ? -8.93 -22.516 -18.734 1 92.12 98 PRO A N 1
ATOM 729 C CA . PRO A 1 98 ? -9.141 -23.969 -18.781 1 92.12 98 PRO A CA 1
ATOM 730 C C . PRO A 1 98 ? -8.93 -24.625 -17.422 1 92.12 98 PRO A C 1
ATOM 732 O O . PRO A 1 98 ? -9.414 -25.734 -17.172 1 92.12 98 PRO A O 1
ATOM 735 N N . GLY A 1 99 ? -8.312 -23.938 -16.562 1 85.31 99 GLY A N 1
ATOM 736 C CA . GLY A 1 99 ? -8.039 -24.5 -15.242 1 85.31 99 GLY A CA 1
ATOM 737 C C . GLY A 1 99 ? -9.148 -24.234 -14.242 1 85.31 99 GLY A C 1
ATOM 738 O O . GLY A 1 99 ? -9.109 -24.734 -13.117 1 85.31 99 GLY A O 1
ATOM 739 N N . ALA A 1 100 ? -10.086 -23.5 -14.586 1 91.44 100 ALA A N 1
ATOM 740 C CA . ALA A 1 100 ? -11.156 -23.141 -13.664 1 91.44 100 ALA A CA 1
ATOM 741 C C . ALA A 1 100 ? -12.008 -24.344 -13.297 1 91.44 100 ALA A C 1
ATOM 743 O O . ALA A 1 100 ? -12.305 -25.188 -14.156 1 91.44 100 ALA A O 1
ATOM 744 N N . ALA A 1 101 ? -12.297 -24.484 -12.078 1 90.5 101 ALA A N 1
ATOM 745 C CA . ALA A 1 101 ? -13.219 -25.5 -11.578 1 90.5 101 ALA A CA 1
ATOM 746 C C . ALA A 1 101 ? -14.648 -24.969 -11.562 1 90.5 101 ALA A C 1
ATOM 748 O O . ALA A 1 101 ? -14.914 -23.859 -12.016 1 90.5 101 ALA A O 1
ATOM 749 N N . ALA A 1 102 ? -15.539 -25.781 -11.086 1 90.06 102 ALA A N 1
ATOM 750 C CA . ALA A 1 102 ? -16.922 -25.328 -10.938 1 90.06 102 ALA A CA 1
ATOM 751 C C . ALA A 1 102 ? -17.016 -24.188 -9.93 1 90.06 102 ALA A C 1
ATOM 753 O O . ALA A 1 102 ? -16.281 -24.156 -8.938 1 90.06 102 ALA A O 1
ATOM 754 N N . PRO A 1 103 ? -17.859 -23.281 -10.188 1 87.94 103 PRO A N 1
ATOM 755 C CA . PRO A 1 103 ? -17.969 -22.109 -9.328 1 87.94 103 PRO A CA 1
ATOM 756 C C . PRO A 1 103 ? -18.078 -22.453 -7.844 1 87.94 103 PRO A C 1
ATOM 758 O O . PRO A 1 103 ? -17.531 -21.75 -6.996 1 87.94 103 PRO A O 1
ATOM 761 N N . GLU A 1 104 ? -18.703 -23.547 -7.492 1 87.5 104 GLU A N 1
ATOM 762 C CA . GLU A 1 104 ? -18.922 -23.969 -6.109 1 87.5 104 GLU A CA 1
ATOM 763 C C . GLU A 1 104 ? -17.609 -24.312 -5.422 1 87.5 104 GLU A C 1
ATOM 765 O O . GLU A 1 104 ? -17.516 -24.312 -4.195 1 87.5 104 GLU A O 1
ATOM 770 N N . SER A 1 105 ? -16.609 -24.547 -6.242 1 86.62 105 SER A N 1
ATOM 771 C CA . SER A 1 105 ? -15.312 -24.953 -5.715 1 86.62 105 SER A CA 1
ATOM 772 C C . SER A 1 105 ? -14.555 -23.75 -5.152 1 86.62 105 SER A C 1
ATOM 774 O O . SER A 1 105 ? -13.547 -23.922 -4.469 1 86.62 105 SER A O 1
ATOM 776 N N . TYR A 1 106 ? -15.016 -22.547 -5.391 1 90.19 106 TYR A N 1
ATOM 777 C CA . TYR A 1 106 ? -14.289 -21.344 -5.02 1 90.19 106 TYR A CA 1
ATOM 778 C C . TYR A 1 106 ? -14.977 -20.625 -3.869 1 90.19 106 TYR A C 1
ATOM 780 O O . TYR A 1 106 ? -14.969 -19.391 -3.809 1 90.19 106 TYR A O 1
ATOM 788 N N . ALA A 1 107 ? -15.469 -21.359 -2.895 1 86.88 107 ALA A N 1
ATOM 789 C CA . ALA A 1 107 ? -16.172 -20.781 -1.757 1 86.88 107 ALA A CA 1
ATOM 790 C C . ALA A 1 107 ? -15.188 -20.109 -0.795 1 86.88 107 ALA A C 1
ATOM 792 O O . ALA A 1 107 ? -15.5 -19.078 -0.19 1 86.88 107 ALA A O 1
ATOM 793 N N . ALA A 1 108 ? -14.055 -20.703 -0.77 1 93.5 108 ALA A N 1
ATOM 794 C CA . ALA A 1 108 ? -13.039 -20.141 0.118 1 93.5 108 ALA A CA 1
ATOM 795 C C . ALA A 1 108 ? -12.281 -19.016 -0.565 1 93.5 108 ALA A C 1
ATOM 797 O O . ALA A 1 108 ? -12.102 -19.031 -1.784 1 93.5 108 ALA A O 1
ATOM 798 N N . GLU A 1 109 ? -11.859 -18.047 0.256 1 95.12 109 GLU A N 1
ATOM 799 C CA . GLU A 1 109 ? -11.016 -16.953 -0.249 1 95.12 109 GLU A CA 1
ATOM 800 C C . GLU A 1 109 ? -9.75 -17.516 -0.91 1 95.12 109 GLU A C 1
ATOM 802 O O . GLU A 1 109 ? -9.133 -18.438 -0.397 1 95.12 109 GLU A O 1
ATOM 807 N N . CYS A 1 110 ? -9.43 -16.969 -2.061 1 97.44 110 CYS A N 1
ATOM 808 C CA . CYS A 1 110 ? -8.18 -17.312 -2.738 1 97.44 110 CYS A CA 1
ATOM 809 C C . CYS A 1 110 ? -7.012 -17.297 -1.762 1 97.44 110 CYS A C 1
ATOM 811 O O . CYS A 1 110 ? -6.855 -16.359 -0.978 1 97.44 110 CYS A O 1
ATOM 813 N N . ALA A 1 111 ? -6.227 -18.344 -1.805 1 98.12 111 ALA A N 1
ATOM 814 C CA . ALA A 1 111 ? -5.109 -18.5 -0.874 1 98.12 111 ALA A CA 1
ATOM 815 C C . ALA A 1 111 ? -4.16 -17.297 -0.964 1 98.12 111 ALA A C 1
ATOM 817 O O . ALA A 1 111 ? -3.65 -16.828 0.055 1 98.12 111 ALA A O 1
ATOM 818 N N . ILE A 1 112 ? -3.932 -16.828 -2.166 1 98.44 112 ILE A N 1
ATOM 819 C CA . ILE A 1 112 ? -3.07 -15.664 -2.381 1 98.44 112 ILE A CA 1
ATOM 820 C C . ILE A 1 112 ? -3.717 -14.422 -1.771 1 98.44 112 ILE A C 1
ATOM 822 O O . ILE A 1 112 ? -3.057 -13.648 -1.068 1 98.44 112 ILE A O 1
ATOM 826 N N . ALA A 1 113 ? -4.969 -14.25 -2.064 1 98.12 113 ALA A N 1
ATOM 827 C CA . ALA A 1 113 ? -5.691 -13.117 -1.498 1 98.12 113 ALA A CA 1
ATOM 828 C C . ALA A 1 113 ? -5.617 -13.125 0.026 1 98.12 113 ALA A C 1
ATOM 830 O O . ALA A 1 113 ? -5.402 -12.086 0.649 1 98.12 113 ALA A O 1
ATOM 831 N N . GLY A 1 114 ? -5.852 -14.32 0.591 1 98.19 114 GLY A N 1
ATOM 832 C CA . GLY A 1 114 ? -5.766 -14.438 2.039 1 98.19 114 GLY A CA 1
ATOM 833 C C . GLY A 1 114 ? -4.406 -14.07 2.59 1 98.19 114 GLY A C 1
ATOM 834 O O . GLY A 1 114 ? -4.309 -13.383 3.611 1 98.19 114 GLY A O 1
ATOM 835 N N . ALA A 1 115 ? -3.389 -14.531 1.978 1 98.56 115 ALA A N 1
ATOM 836 C CA . ALA A 1 115 ? -2.021 -14.234 2.402 1 98.56 115 ALA A CA 1
ATOM 837 C C . ALA A 1 115 ? -1.734 -12.742 2.326 1 98.56 115 ALA A C 1
ATOM 839 O O . ALA A 1 115 ? -1.178 -12.164 3.262 1 98.56 115 ALA A O 1
ATOM 840 N N . MET A 1 116 ? -2.129 -12.133 1.231 1 98.38 116 MET A N 1
ATOM 841 C CA . MET A 1 116 ? -1.936 -10.703 1.044 1 98.38 116 MET A CA 1
ATOM 842 C C . MET A 1 116 ? -2.752 -9.906 2.057 1 98.38 116 MET A C 1
ATOM 844 O O . MET A 1 116 ? -2.299 -8.867 2.551 1 98.38 116 MET A O 1
ATOM 848 N N . SER A 1 117 ? -3.92 -10.398 2.355 1 98 117 SER A N 1
ATOM 849 C CA . SER A 1 117 ? -4.801 -9.734 3.309 1 98 117 SER A CA 1
ATOM 850 C C . SER A 1 117 ? -4.191 -9.703 4.703 1 98 117 SER A C 1
ATOM 852 O O . SER A 1 117 ? -4.387 -8.75 5.457 1 98 117 SER A O 1
ATOM 854 N N . ARG A 1 118 ? -3.484 -10.766 5.074 1 98.25 118 ARG A N 1
ATOM 855 C CA . ARG A 1 118 ? -2.812 -10.789 6.367 1 98.25 118 ARG A CA 1
ATOM 856 C C . ARG A 1 118 ? -1.817 -9.641 6.496 1 98.25 118 ARG A C 1
ATOM 858 O O . ARG A 1 118 ? -1.743 -8.992 7.539 1 98.25 118 ARG A O 1
ATOM 865 N N . ALA A 1 119 ? -1.087 -9.438 5.445 1 98.19 119 ALA A N 1
ATOM 866 C CA . ALA A 1 119 ? -0.135 -8.328 5.445 1 98.19 119 ALA A CA 1
ATOM 867 C C . ALA A 1 119 ? -0.858 -6.984 5.508 1 98.19 119 ALA A C 1
ATOM 869 O O . ALA A 1 119 ? -0.435 -6.078 6.23 1 98.19 119 ALA A O 1
ATOM 870 N N . GLU A 1 120 ? -1.937 -6.883 4.719 1 97.5 120 GLU A N 1
ATOM 871 C CA . GLU A 1 120 ? -2.744 -5.664 4.73 1 97.5 120 GLU A CA 1
ATOM 872 C C . GLU A 1 120 ? -3.273 -5.367 6.129 1 97.5 120 GLU A C 1
ATOM 874 O O . GLU A 1 120 ? -3.266 -4.215 6.57 1 97.5 120 GLU A O 1
ATOM 879 N N . LEU A 1 121 ? -3.748 -6.363 6.785 1 97.75 121 LEU A N 1
ATOM 880 C CA . LEU A 1 121 ? -4.301 -6.195 8.125 1 97.75 121 LEU A CA 1
ATOM 881 C C . LEU A 1 121 ? -3.234 -5.707 9.102 1 97.75 121 LEU A C 1
ATOM 883 O O . LEU A 1 121 ? -3.514 -4.875 9.961 1 97.75 121 LEU A O 1
ATOM 887 N N . ALA A 1 122 ? -2.039 -6.188 8.969 1 98.38 122 ALA A N 1
ATOM 888 C CA . ALA A 1 122 ? -0.94 -5.719 9.805 1 98.38 122 ALA A CA 1
ATOM 889 C C . ALA A 1 122 ? -0.657 -4.238 9.562 1 98.38 122 ALA A C 1
ATOM 891 O O . ALA A 1 122 ? -0.436 -3.479 10.5 1 98.38 122 ALA A O 1
ATOM 892 N N . TRP A 1 123 ? -0.635 -3.857 8.344 1 97.88 123 TRP A N 1
ATOM 893 C CA . TRP A 1 123 ? -0.437 -2.465 7.953 1 97.88 123 TRP A CA 1
ATOM 894 C C . TRP A 1 123 ? -1.521 -1.573 8.555 1 97.88 123 TRP A C 1
ATOM 896 O O . TRP A 1 123 ? -1.222 -0.555 9.18 1 97.88 123 TRP A O 1
ATOM 906 N N . ARG A 1 124 ? -2.746 -1.957 8.383 1 97.94 124 ARG A N 1
ATOM 907 C CA . ARG A 1 124 ? -3.887 -1.193 8.875 1 97.94 124 ARG A CA 1
ATOM 908 C C . ARG A 1 124 ? -3.865 -1.097 10.398 1 97.94 124 ARG A C 1
ATOM 910 O O . ARG A 1 124 ? -4.164 -0.042 10.961 1 97.94 124 ARG A O 1
ATOM 917 N N . ARG A 1 125 ? -3.553 -2.178 11.062 1 98.44 125 ARG A N 1
ATOM 918 C CA . ARG A 1 125 ? -3.475 -2.184 12.523 1 98.44 125 ARG A CA 1
ATOM 919 C C . ARG A 1 125 ? -2.432 -1.188 13.016 1 98.44 125 ARG A C 1
ATOM 921 O O . ARG A 1 125 ? -2.662 -0.476 14 1 98.44 125 ARG A O 1
ATOM 928 N N . GLU A 1 126 ? -1.297 -1.19 12.312 1 98.69 126 GLU A N 1
ATOM 929 C CA . GLU A 1 126 ? -0.244 -0.255 12.695 1 98.69 126 GLU A CA 1
ATOM 930 C C . GLU A 1 126 ? -0.69 1.19 12.492 1 98.69 126 GLU A C 1
ATOM 932 O O . GLU A 1 126 ? -0.397 2.057 13.32 1 98.69 126 GLU A O 1
ATOM 937 N N . LEU A 1 127 ? -1.376 1.478 11.406 1 98.5 127 LEU A N 1
ATOM 938 C CA . LEU A 1 127 ? -1.886 2.818 11.141 1 98.5 127 LEU A CA 1
ATOM 939 C C . LEU A 1 127 ? -2.93 3.219 12.172 1 98.5 127 LEU A C 1
ATOM 941 O O . LEU A 1 127 ? -2.967 4.371 12.609 1 98.5 127 LEU A O 1
ATOM 945 N N . MET A 1 128 ? -3.744 2.277 12.617 1 98.62 128 MET A N 1
ATOM 946 C CA . MET A 1 128 ? -4.801 2.521 13.594 1 98.62 128 MET A CA 1
ATOM 947 C C . MET A 1 128 ? -4.215 2.756 14.984 1 98.62 128 MET A C 1
ATOM 949 O O . MET A 1 128 ? -4.832 3.412 15.82 1 98.62 128 MET A O 1
ATOM 953 N N . ALA A 1 129 ? -3.055 2.242 15.188 1 98.75 129 ALA A N 1
ATOM 954 C CA . ALA A 1 129 ? -2.432 2.309 16.516 1 98.75 129 ALA A CA 1
ATOM 955 C C . ALA A 1 129 ? -1.752 3.656 16.734 1 98.75 129 ALA A C 1
ATOM 957 O O . ALA A 1 129 ? -1.338 3.977 17.844 1 98.75 129 ALA A O 1
ATOM 958 N N . GLN A 1 130 ? -1.626 4.434 15.672 1 98.81 130 GLN A N 1
ATOM 959 C CA . GLN A 1 130 ? -0.983 5.742 15.75 1 98.81 130 GLN A CA 1
ATOM 960 C C . GLN A 1 130 ? -1.998 6.863 15.555 1 98.81 130 GLN A C 1
ATOM 962 O O . GLN A 1 130 ? -2.738 6.879 14.57 1 98.81 130 GLN A O 1
ATOM 967 N N . THR A 1 131 ? -1.994 7.75 16.516 1 98.88 131 THR A N 1
ATOM 968 C CA . THR A 1 131 ? -2.857 8.914 16.375 1 98.88 131 THR A CA 1
ATOM 969 C C . THR A 1 131 ? -2.082 10.094 15.789 1 98.88 131 THR A C 1
ATOM 971 O O . THR A 1 131 ? -0.849 10.094 15.789 1 98.88 131 THR A O 1
ATOM 974 N N . LEU A 1 132 ? -2.846 11.102 15.289 1 98.81 132 LEU A N 1
ATOM 975 C CA . LEU A 1 132 ? -2.191 12.312 14.812 1 98.81 132 LEU A CA 1
ATOM 976 C C . LEU A 1 132 ? -1.568 13.086 15.969 1 98.81 132 LEU A C 1
ATOM 978 O O . LEU A 1 132 ? -0.65 13.891 15.758 1 98.81 132 LEU A O 1
ATOM 982 N N . ASP A 1 133 ? -2.064 12.859 17.188 1 98.81 133 ASP A N 1
ATOM 983 C CA . ASP A 1 133 ? -1.438 13.484 18.344 1 98.81 133 ASP A CA 1
ATOM 984 C C . ASP A 1 133 ? -0.039 12.922 18.594 1 98.81 133 ASP A C 1
ATOM 986 O O . ASP A 1 133 ? 0.864 13.648 19.016 1 98.81 133 ASP A O 1
ATOM 990 N N . ASP A 1 134 ? 0.165 11.602 18.391 1 98.69 134 ASP A N 1
ATOM 991 C CA . ASP A 1 134 ? 1.495 11 18.438 1 98.69 134 ASP A CA 1
ATOM 992 C C . ASP A 1 134 ? 2.436 11.672 17.438 1 98.69 134 ASP A C 1
ATOM 994 O O . ASP A 1 134 ? 3.582 11.984 17.781 1 98.69 134 ASP A O 1
ATOM 998 N N . VAL A 1 135 ? 1.948 11.906 16.266 1 98.75 135 VAL A N 1
ATOM 999 C CA . VAL A 1 135 ? 2.744 12.492 15.195 1 98.75 135 VAL A CA 1
ATOM 1000 C C . VAL A 1 135 ? 3.074 13.945 15.531 1 98.75 135 VAL A C 1
ATOM 1002 O O . VAL A 1 135 ? 4.211 14.391 15.359 1 98.75 135 VAL A O 1
ATOM 1005 N N . ARG A 1 136 ? 2.061 14.641 15.977 1 98.56 136 ARG A N 1
ATOM 1006 C CA . ARG A 1 136 ? 2.26 16.016 16.406 1 98.56 136 ARG A CA 1
ATOM 1007 C C . ARG A 1 136 ? 3.369 16.125 17.438 1 98.56 136 ARG A C 1
ATOM 1009 O O . ARG A 1 136 ? 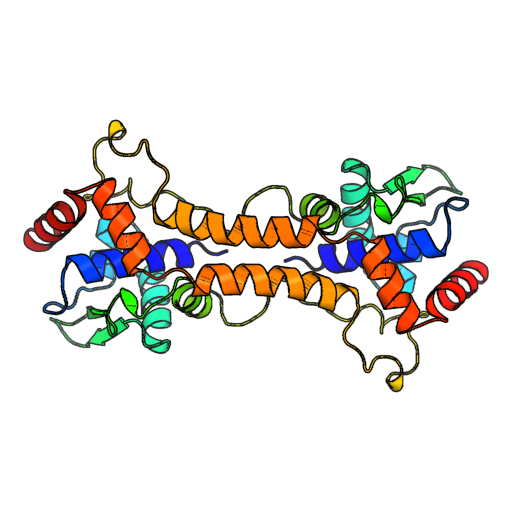4.25 16.969 17.328 1 98.56 136 ARG A O 1
ATOM 1016 N N . ALA A 1 137 ? 3.307 15.273 18.469 1 98.56 137 ALA A N 1
ATOM 1017 C CA . ALA A 1 137 ? 4.301 15.297 19.531 1 98.56 137 ALA A CA 1
ATOM 1018 C C . ALA A 1 137 ? 5.707 15.109 18.984 1 98.56 137 ALA A C 1
ATOM 1020 O O . ALA A 1 137 ? 6.637 15.82 19.375 1 98.56 137 ALA A O 1
ATOM 1021 N N . ARG A 1 138 ? 5.855 14.242 18.062 1 97.94 138 ARG A N 1
ATOM 1022 C CA . ARG A 1 138 ? 7.156 14.008 17.453 1 97.94 138 ARG A CA 1
ATOM 1023 C C . ARG A 1 138 ? 7.574 15.188 16.594 1 97.94 138 ARG A C 1
ATOM 1025 O O . ARG A 1 138 ? 8.742 15.602 16.609 1 97.94 138 ARG A O 1
ATOM 1032 N N . ALA A 1 139 ? 6.609 15.695 15.867 1 97.19 139 ALA A N 1
ATOM 1033 C CA . ALA A 1 139 ? 6.895 16.844 15.008 1 97.19 139 ALA A CA 1
ATOM 1034 C C . ALA A 1 139 ? 7.355 18.047 15.836 1 97.19 139 ALA A C 1
ATOM 1036 O O . ALA A 1 139 ? 8.297 18.75 15.445 1 97.19 139 ALA A O 1
ATOM 1037 N N . GLU A 1 140 ? 6.73 18.234 16.953 1 97 140 GLU A N 1
ATOM 1038 C CA . GLU A 1 140 ? 7.059 19.375 17.797 1 97 140 GLU A CA 1
ATOM 1039 C C . GLU A 1 140 ? 8.406 19.188 18.5 1 97 140 GLU A C 1
ATOM 1041 O O . GLU A 1 140 ? 9.109 20.156 18.781 1 97 140 GLU A O 1
ATOM 1046 N N . LEU A 1 141 ? 8.75 17.938 18.797 1 95.69 141 LEU A N 1
ATOM 1047 C CA . LEU A 1 141 ? 10.07 17.656 19.328 1 95.69 141 LEU A CA 1
ATOM 1048 C C . LEU A 1 141 ? 11.156 17.984 18.312 1 95.69 141 LEU A C 1
ATOM 1050 O O . LEU A 1 141 ? 12.227 18.484 18.672 1 95.69 141 LEU A O 1
ATOM 1054 N N . GLN A 1 142 ? 10.883 17.781 17.094 1 93.62 142 GLN A N 1
ATOM 1055 C CA . GLN A 1 142 ? 11.844 18 16.016 1 93.62 142 GLN A CA 1
ATOM 1056 C C . GLN A 1 142 ? 11.914 19.484 15.648 1 93.62 142 GLN A C 1
ATOM 1058 O O . GLN A 1 142 ? 12.961 19.969 15.227 1 93.62 142 GLN A O 1
ATOM 1063 N N . ALA A 1 143 ? 10.812 20.078 15.727 1 93.88 143 ALA A N 1
ATOM 1064 C CA . ALA A 1 143 ? 10.688 21.484 15.391 1 93.88 143 ALA A CA 1
ATOM 1065 C C . ALA A 1 143 ? 9.773 22.219 16.375 1 93.88 143 ALA A C 1
ATOM 1067 O O . ALA A 1 143 ? 8.633 22.547 16.031 1 93.88 143 ALA A O 1
ATOM 1068 N N . PRO A 1 144 ? 10.344 22.562 17.531 1 94.5 144 PRO A N 1
ATOM 1069 C CA . PRO A 1 144 ? 9.516 23.141 18.594 1 94.5 144 PRO A CA 1
ATOM 1070 C C . PRO A 1 144 ? 8.898 24.484 18.188 1 94.5 144 PRO A C 1
ATOM 1072 O O . PRO A 1 144 ? 7.863 24.875 18.734 1 94.5 144 PRO A O 1
ATOM 1075 N N . ASP A 1 145 ? 9.453 25.156 17.219 1 94.44 145 ASP A N 1
ATOM 1076 C CA . ASP A 1 145 ? 8.984 26.484 16.859 1 94.44 145 ASP A CA 1
ATOM 1077 C C . ASP A 1 145 ? 7.988 26.422 15.695 1 94.44 145 ASP A C 1
ATOM 1079 O O . ASP A 1 145 ? 7.453 27.453 15.273 1 94.44 145 ASP A O 1
ATOM 1083 N N . ALA A 1 146 ? 7.688 25.203 15.172 1 94.75 146 ALA A N 1
ATOM 1084 C CA . ALA A 1 146 ? 6.855 25.062 13.984 1 94.75 146 ALA A CA 1
ATOM 1085 C C . ALA A 1 146 ? 5.465 25.641 14.211 1 94.75 146 ALA A C 1
ATOM 1087 O O . ALA A 1 146 ? 4.957 26.391 13.375 1 94.75 146 ALA A O 1
ATOM 1088 N N . PRO A 1 147 ? 4.812 25.406 15.383 1 96.44 147 PRO A N 1
ATOM 1089 C CA . PRO A 1 147 ? 3.49 26 15.594 1 96.44 147 PRO A CA 1
ATOM 1090 C C . PRO A 1 147 ? 3.512 27.516 15.578 1 96.44 147 PRO A C 1
ATOM 1092 O O . PRO A 1 147 ? 2.66 28.141 14.945 1 96.44 147 PRO A O 1
ATOM 1095 N N . GLU A 1 148 ? 4.48 28.047 16.188 1 94.81 148 GLU A N 1
ATOM 1096 C CA . GLU A 1 148 ? 4.57 29.5 16.25 1 94.81 148 GLU A CA 1
ATOM 1097 C C . GLU A 1 148 ? 4.879 30.109 14.883 1 94.81 148 GLU A C 1
ATOM 1099 O O . GLU A 1 148 ? 4.355 31.172 14.539 1 94.81 148 GLU A O 1
ATOM 1104 N N . ARG A 1 149 ? 5.766 29.453 14.148 1 94.12 149 ARG A N 1
ATOM 1105 C CA . ARG A 1 149 ? 6.086 29.938 12.805 1 94.12 149 ARG A CA 1
ATOM 1106 C C . ARG A 1 149 ? 4.84 29.969 11.93 1 94.12 149 ARG A C 1
ATOM 1108 O O . ARG A 1 149 ? 4.629 30.922 11.18 1 94.12 149 ARG A O 1
ATOM 1115 N N . LEU A 1 150 ? 4.043 28.969 12.07 1 96.12 150 LEU A N 1
ATOM 1116 C CA . LEU A 1 150 ? 2.807 28.875 11.297 1 96.12 150 LEU A CA 1
ATOM 1117 C C . LEU A 1 150 ? 1.844 30 11.688 1 96.12 150 LEU A C 1
ATOM 1119 O O . LEU A 1 150 ? 1.328 30.703 10.82 1 96.12 150 LEU A O 1
ATOM 1123 N N . ARG A 1 151 ? 1.569 30.172 12.961 1 95.25 151 ARG A N 1
ATOM 1124 C CA . ARG A 1 151 ? 0.63 31.172 13.438 1 95.25 151 ARG A CA 1
ATOM 1125 C C . ARG A 1 151 ? 1.092 32.594 13.062 1 95.25 151 ARG A C 1
ATOM 1127 O O . ARG A 1 151 ? 0.278 33.438 12.68 1 95.25 151 ARG A O 1
ATOM 1134 N N . HIS A 1 152 ? 2.391 32.781 13.172 1 94.19 152 HIS A N 1
ATOM 1135 C CA . HIS A 1 152 ? 2.951 34.094 12.812 1 94.19 152 HIS A CA 1
ATOM 1136 C C . HIS A 1 152 ? 2.744 34.406 11.336 1 94.19 152 HIS A C 1
ATOM 1138 O O . HIS A 1 152 ? 2.348 35.5 10.977 1 94.19 152 HIS A O 1
ATOM 1144 N N . TRP A 1 153 ? 3.008 33.438 10.523 1 94.88 153 TRP A N 1
ATOM 1145 C CA . TRP A 1 153 ? 2.84 33.625 9.086 1 94.88 153 TRP A CA 1
ATOM 1146 C C . TRP A 1 153 ? 1.384 33.938 8.742 1 94.88 153 TRP A C 1
ATOM 1148 O O . TRP A 1 153 ? 1.1 34.844 7.965 1 94.88 153 TRP A O 1
ATOM 1158 N N . LEU A 1 154 ? 0.5 33.188 9.344 1 93.12 154 LEU A N 1
ATOM 1159 C CA . LEU A 1 154 ? -0.923 33.344 9.062 1 93.12 154 LEU A CA 1
ATOM 1160 C C . LEU A 1 154 ? -1.411 34.719 9.508 1 93.12 154 LEU A C 1
ATOM 1162 O O . LEU A 1 154 ? -2.297 35.281 8.875 1 93.12 154 LEU A O 1
ATOM 1166 N N . ALA A 1 155 ? -0.851 35.219 10.562 1 91.12 155 ALA A N 1
ATOM 1167 C CA . ALA A 1 155 ? -1.27 36.5 11.117 1 91.12 155 ALA A CA 1
ATOM 1168 C C . ALA A 1 155 ? -0.802 37.656 10.242 1 91.12 155 ALA A C 1
ATOM 1170 O O . ALA A 1 155 ? -1.299 38.781 10.367 1 91.12 155 ALA A O 1
ATOM 1171 N N . HIS A 1 156 ? 0.126 37.438 9.375 1 87.06 156 HIS A N 1
ATOM 1172 C CA . HIS A 1 156 ? 0.703 38.531 8.602 1 87.06 156 HIS A CA 1
ATOM 1173 C C . HIS A 1 156 ? 0.427 38.344 7.109 1 87.06 156 HIS A C 1
ATOM 1175 O O . HIS A 1 156 ? 1.099 38.969 6.273 1 87.06 156 HIS A O 1
ATOM 1181 N N . LEU A 1 157 ? -0.387 37.469 6.816 1 82.81 157 LEU A N 1
ATOM 1182 C CA . LEU A 1 157 ? -0.849 37.344 5.441 1 82.81 157 LEU A CA 1
ATOM 1183 C C . LEU A 1 157 ? -1.826 38.438 5.082 1 82.81 157 LEU A C 1
ATOM 1185 O O . LEU A 1 157 ? -2.568 38.938 5.941 1 82.81 157 LEU A O 1
ATOM 1189 N N . MET B 1 1 ? -1.843 -1.772 -5.766 1 88.88 1 MET B N 1
ATOM 1190 C CA . MET B 1 1 ? -0.942 -2.791 -6.297 1 88.88 1 MET B CA 1
ATOM 1191 C C . MET B 1 1 ? -1.399 -3.252 -7.676 1 88.88 1 MET B C 1
ATOM 1193 O O . MET B 1 1 ? -2.6 -3.355 -7.938 1 88.88 1 MET B O 1
ATOM 1197 N N . SER B 1 2 ? -0.426 -3.549 -8.531 1 88.06 2 SER B N 1
ATOM 1198 C CA . SER B 1 2 ? -0.73 -3.912 -9.914 1 88.06 2 SER B CA 1
ATOM 1199 C C . SER B 1 2 ? -1.273 -5.336 -10 1 88.06 2 SER B C 1
ATOM 1201 O O . SER B 1 2 ? -1.028 -6.156 -9.117 1 88.06 2 SER B O 1
ATOM 1203 N N . ASP B 1 3 ? -1.917 -5.598 -11.062 1 95.19 3 ASP B N 1
ATOM 1204 C CA . ASP B 1 3 ? -2.385 -6.945 -11.359 1 95.19 3 ASP B CA 1
ATOM 1205 C C . ASP B 1 3 ? -1.213 -7.918 -11.492 1 95.19 3 ASP B C 1
ATOM 1207 O O . ASP B 1 3 ? -1.383 -9.125 -11.328 1 95.19 3 ASP B O 1
ATOM 1211 N N . GLY B 1 4 ? -0.095 -7.301 -11.719 1 97.56 4 GLY B N 1
ATOM 1212 C CA . GLY B 1 4 ? 1.104 -8.094 -11.938 1 97.56 4 GLY B CA 1
ATOM 1213 C C . GLY B 1 4 ? 1.481 -8.945 -10.742 1 97.56 4 GLY B C 1
ATOM 1214 O O . GLY B 1 4 ? 2.016 -10.047 -10.898 1 97.56 4 GLY B O 1
ATOM 1215 N N . VAL B 1 5 ? 1.161 -8.461 -9.586 1 98.19 5 VAL B N 1
ATOM 1216 C CA . VAL B 1 5 ? 1.499 -9.211 -8.383 1 98.19 5 VAL B CA 1
ATOM 1217 C C . VAL B 1 5 ? 0.659 -10.484 -8.312 1 98.19 5 VAL B C 1
ATOM 1219 O O . VAL B 1 5 ? 1.188 -11.57 -8.062 1 98.19 5 VAL B O 1
ATOM 1222 N N . GLU B 1 6 ? -0.62 -10.328 -8.555 1 98.38 6 GLU B N 1
ATOM 1223 C CA . GLU B 1 6 ? -1.476 -11.508 -8.57 1 98.38 6 GLU B CA 1
ATOM 1224 C C . GLU B 1 6 ? -1.012 -12.508 -9.625 1 98.38 6 GLU B C 1
ATOM 1226 O O . GLU B 1 6 ? -0.868 -13.703 -9.336 1 98.38 6 GLU B O 1
ATOM 1231 N N . TRP B 1 7 ? -0.772 -12 -10.812 1 98.56 7 TRP B N 1
ATOM 1232 C CA . TRP B 1 7 ? -0.35 -12.859 -11.914 1 98.56 7 TRP B CA 1
ATOM 1233 C C . TRP B 1 7 ? 0.944 -13.594 -11.57 1 98.56 7 TRP B C 1
ATOM 1235 O O . TRP B 1 7 ? 1.062 -14.797 -11.797 1 98.56 7 TRP B O 1
ATOM 1245 N N . ALA B 1 8 ? 1.864 -12.852 -11.023 1 98.69 8 ALA B N 1
ATOM 1246 C CA . ALA B 1 8 ? 3.17 -13.406 -10.68 1 98.69 8 ALA B CA 1
ATOM 1247 C C . ALA B 1 8 ? 3.035 -14.492 -9.617 1 98.69 8 ALA B C 1
ATOM 1249 O O . ALA B 1 8 ? 3.648 -15.562 -9.734 1 98.69 8 ALA B O 1
ATOM 1250 N N . LEU B 1 9 ? 2.24 -14.242 -8.633 1 98.81 9 LEU B N 1
ATOM 1251 C CA . LEU B 1 9 ? 2.076 -15.195 -7.543 1 98.81 9 LEU B CA 1
ATOM 1252 C C . LEU B 1 9 ? 1.423 -16.484 -8.039 1 98.81 9 LEU B C 1
ATOM 1254 O O . LEU B 1 9 ? 1.902 -17.578 -7.746 1 98.81 9 LEU B O 1
ATOM 1258 N N . HIS B 1 10 ? 0.384 -16.391 -8.789 1 98.31 10 HIS B N 1
ATOM 1259 C CA . HIS B 1 10 ? -0.247 -17.578 -9.352 1 98.31 10 HIS B CA 1
ATOM 1260 C C . HIS B 1 10 ? 0.708 -18.312 -10.281 1 98.31 10 HIS B C 1
ATOM 1262 O O . HIS B 1 10 ? 0.729 -19.547 -10.297 1 98.31 10 HIS B O 1
ATOM 1268 N N . SER B 1 11 ? 1.498 -17.578 -11.078 1 98.19 11 SER B N 1
ATOM 1269 C CA . SER B 1 11 ? 2.439 -18.203 -12 1 98.19 11 SER B CA 1
ATOM 1270 C C . SER B 1 11 ? 3.49 -19.016 -11.242 1 98.19 11 SER B C 1
ATOM 1272 O O . SER B 1 11 ? 3.863 -20.109 -11.672 1 98.19 11 SER B O 1
ATOM 1274 N N . CYS B 1 12 ? 3.965 -18.5 -10.125 1 98.44 12 CYS B N 1
ATOM 1275 C CA . CYS B 1 12 ? 4.934 -19.234 -9.32 1 98.44 12 CYS B CA 1
ATOM 1276 C C . CYS B 1 12 ? 4.34 -20.547 -8.82 1 98.44 12 CYS B C 1
ATOM 1278 O O . CYS B 1 12 ? 5.004 -21.594 -8.844 1 98.44 12 CYS B O 1
ATOM 1280 N N . LEU B 1 13 ? 3.109 -20.516 -8.344 1 98.25 13 LEU B N 1
ATOM 1281 C CA . LEU B 1 13 ? 2.449 -21.734 -7.91 1 98.25 13 LEU B CA 1
ATOM 1282 C C . LEU B 1 13 ? 2.316 -22.734 -9.062 1 98.25 13 LEU B C 1
ATOM 1284 O O . LEU B 1 13 ? 2.586 -23.922 -8.898 1 98.25 13 LEU B O 1
ATOM 1288 N N . ASN B 1 14 ? 1.892 -22.203 -10.203 1 97.62 14 ASN B N 1
ATOM 1289 C CA . ASN B 1 14 ? 1.753 -23.062 -11.383 1 97.62 14 ASN B CA 1
ATOM 1290 C C . ASN B 1 14 ? 3.074 -23.734 -11.742 1 97.62 14 ASN B C 1
ATOM 1292 O O . ASN B 1 14 ? 3.113 -24.938 -11.977 1 97.62 14 ASN B O 1
ATOM 1296 N N . LEU B 1 15 ? 4.094 -22.953 -11.773 1 97.75 15 LEU B N 1
ATOM 1297 C CA . LEU B 1 15 ? 5.402 -23.5 -12.117 1 97.75 15 LEU B CA 1
ATOM 1298 C C . LEU B 1 15 ? 5.828 -24.578 -11.125 1 97.75 15 LEU B C 1
ATOM 1300 O O . LEU B 1 15 ? 6.426 -25.578 -11.508 1 97.75 15 LEU B O 1
ATOM 1304 N N . ALA B 1 16 ? 5.559 -24.344 -9.867 1 97.5 16 ALA B N 1
ATOM 1305 C CA . ALA B 1 16 ? 5.871 -25.344 -8.844 1 97.5 16 ALA B CA 1
ATOM 1306 C C . ALA B 1 16 ? 5.113 -26.641 -9.094 1 97.5 16 ALA B C 1
ATOM 1308 O O . ALA B 1 16 ? 5.672 -27.734 -8.938 1 97.5 16 ALA B O 1
ATOM 1309 N N . TRP B 1 17 ? 3.855 -26.547 -9.422 1 96.94 17 TRP B N 1
ATOM 1310 C CA . TRP B 1 17 ? 3 -27.719 -9.648 1 96.94 17 TRP B CA 1
ATOM 1311 C C . TRP B 1 17 ? 3.451 -28.5 -10.883 1 96.94 17 TRP B C 1
ATOM 1313 O O . TRP B 1 17 ? 3.303 -29.719 -10.938 1 96.94 17 TRP B O 1
ATOM 1323 N N . ILE B 1 18 ? 3.928 -27.781 -11.859 1 94.88 18 ILE B N 1
ATOM 1324 C CA . ILE B 1 18 ? 4.441 -28.422 -13.07 1 94.88 18 ILE B CA 1
ATOM 1325 C C . ILE B 1 18 ? 5.734 -29.156 -12.758 1 94.88 18 ILE B C 1
ATOM 1327 O O . ILE B 1 18 ? 5.949 -30.281 -13.242 1 94.88 18 ILE B O 1
ATOM 1331 N N . GLY B 1 19 ? 6.547 -28.531 -11.906 1 89.88 19 GLY B N 1
ATOM 1332 C CA . GLY B 1 19 ? 7.805 -29.156 -11.531 1 89.88 19 GLY B CA 1
ATOM 1333 C C . GLY B 1 19 ? 9 -28.594 -12.273 1 89.88 19 GLY B C 1
ATOM 1334 O O . GLY B 1 19 ? 8.844 -27.891 -13.273 1 89.88 19 GLY B O 1
ATOM 1335 N N . SER B 1 20 ? 10.148 -28.875 -11.797 1 79.44 20 SER B N 1
ATOM 1336 C CA . SER B 1 20 ? 11.391 -28.266 -12.266 1 79.44 20 SER B CA 1
ATOM 1337 C C . SER B 1 20 ? 11.852 -28.906 -13.578 1 79.44 20 SER B C 1
ATOM 1339 O O . SER B 1 20 ? 12.719 -28.359 -14.266 1 79.44 20 SER B O 1
ATOM 1341 N N . GLY B 1 21 ? 11.305 -29.891 -13.953 1 78.06 21 GLY B N 1
ATOM 1342 C CA . GLY B 1 21 ? 11.812 -30.625 -15.102 1 78.06 21 GLY B CA 1
ATOM 1343 C C . GLY B 1 21 ? 11.359 -30.047 -16.422 1 78.06 21 GLY B C 1
ATOM 1344 O O . GLY B 1 21 ? 11.875 -30.406 -17.484 1 78.06 21 GLY B O 1
ATOM 1345 N N . GLN B 1 22 ? 10.477 -29.188 -16.438 1 83.38 22 GLN B N 1
ATOM 1346 C CA . GLN B 1 22 ? 9.914 -28.656 -17.672 1 83.38 22 GLN B CA 1
ATOM 1347 C C . GLN B 1 22 ? 9.797 -27.141 -17.625 1 83.38 22 GLN B C 1
ATOM 1349 O O . GLN B 1 22 ? 9.297 -26.578 -16.641 1 83.38 22 GLN B O 1
ATOM 1354 N N . ALA B 1 23 ? 10.391 -26.531 -18.641 1 93.25 23 ALA B N 1
ATOM 1355 C CA . ALA B 1 23 ? 10.156 -25.094 -18.812 1 93.25 23 ALA B CA 1
ATOM 1356 C C . ALA B 1 23 ? 8.82 -24.844 -19.5 1 93.25 23 ALA B C 1
ATOM 1358 O O . ALA B 1 23 ? 8.398 -25.609 -20.359 1 93.25 23 ALA B O 1
ATOM 1359 N N . VAL B 1 24 ? 8.164 -23.828 -19.031 1 95.94 24 VAL B N 1
ATOM 1360 C CA . VAL B 1 24 ? 6.867 -23.484 -19.609 1 95.94 24 VAL B CA 1
ATOM 1361 C C . VAL B 1 24 ? 6.91 -22.047 -20.156 1 95.94 24 VAL B C 1
ATOM 1363 O O . VAL B 1 24 ? 7.422 -21.141 -19.5 1 95.94 24 VAL B O 1
ATOM 1366 N N . THR B 1 25 ? 6.375 -21.859 -21.359 1 95.88 25 THR B N 1
ATOM 1367 C CA . THR B 1 25 ? 6.422 -20.531 -21.984 1 95.88 25 THR B CA 1
ATOM 1368 C C . THR B 1 25 ? 5.422 -19.594 -21.328 1 95.88 25 THR B C 1
ATOM 1370 O O . THR B 1 25 ? 4.426 -20.031 -20.75 1 95.88 25 THR B O 1
ATOM 1373 N N . ALA B 1 26 ? 5.711 -18.25 -21.422 1 96.88 26 ALA B N 1
ATOM 1374 C CA . ALA B 1 26 ? 4.781 -17.25 -20.938 1 96.88 26 ALA B CA 1
ATOM 1375 C C . ALA B 1 26 ? 3.414 -17.391 -21.594 1 96.88 26 ALA B C 1
ATOM 1377 O O . ALA B 1 26 ? 2.381 -17.188 -20.953 1 96.88 26 ALA B O 1
ATOM 1378 N N . ALA B 1 27 ? 3.418 -17.734 -22.859 1 96.31 27 ALA B N 1
ATOM 1379 C CA . ALA B 1 27 ? 2.176 -17.891 -23.609 1 96.31 27 ALA B CA 1
ATOM 1380 C C . ALA B 1 27 ? 1.299 -18.984 -23.016 1 96.31 27 ALA B C 1
ATOM 1382 O O . ALA B 1 27 ? 0.086 -18.812 -22.875 1 96.31 27 ALA B O 1
ATOM 1383 N N . ARG B 1 28 ? 1.877 -20.125 -22.703 1 96 28 ARG B N 1
ATOM 1384 C CA . ARG B 1 28 ? 1.125 -21.234 -22.125 1 96 28 ARG B CA 1
ATOM 1385 C C . ARG B 1 28 ? 0.597 -20.875 -20.734 1 96 28 ARG B C 1
ATOM 1387 O O . ARG B 1 28 ? -0.55 -21.188 -20.406 1 96 28 ARG B O 1
ATOM 1394 N N . LEU B 1 29 ? 1.43 -20.281 -19.938 1 96.94 29 LEU B N 1
ATOM 1395 C CA . LEU B 1 29 ? 0.985 -19.859 -18.609 1 96.94 29 LEU B CA 1
ATOM 1396 C C . LEU B 1 29 ? -0.148 -18.844 -18.719 1 96.94 29 LEU B C 1
ATOM 1398 O O . LEU B 1 29 ? -1.123 -18.906 -17.969 1 96.94 29 LEU B O 1
ATOM 1402 N N . ALA B 1 30 ? 0.013 -17.859 -19.641 1 97.94 30 ALA B N 1
ATOM 1403 C CA . AL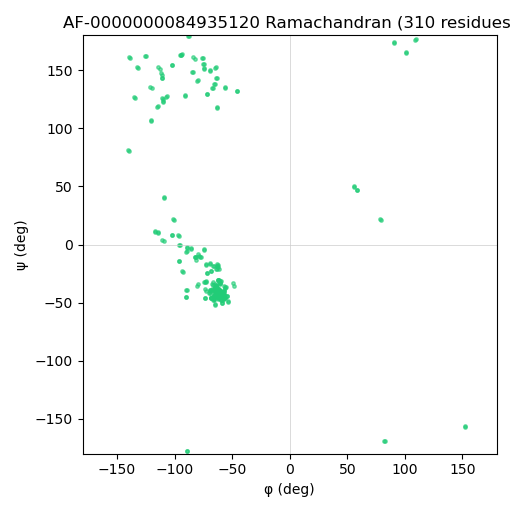A B 1 30 ? -1.014 -16.844 -19.844 1 97.94 30 ALA B CA 1
ATOM 1404 C C . ALA B 1 30 ? -2.328 -17.484 -20.297 1 97.94 30 ALA B C 1
ATOM 1406 O O . ALA B 1 30 ? -3.402 -17.078 -19.844 1 97.94 30 ALA B O 1
ATOM 1407 N N . ALA B 1 31 ? -2.248 -18.469 -21.125 1 97.62 31 ALA B N 1
ATOM 1408 C CA . ALA B 1 31 ? -3.436 -19.141 -21.656 1 97.62 31 ALA B CA 1
ATOM 1409 C C . ALA B 1 31 ? -4.207 -19.828 -20.531 1 97.62 31 ALA B C 1
ATOM 1411 O O . ALA B 1 31 ? -5.441 -19.891 -20.562 1 97.62 31 ALA B O 1
ATOM 1412 N N . TYR B 1 32 ? -3.498 -20.375 -19.594 1 97.19 32 TYR B N 1
ATOM 1413 C CA . TYR B 1 32 ? -4.129 -21.125 -18.516 1 97.19 32 TYR B CA 1
ATOM 1414 C C . TYR B 1 32 ? -5.082 -20.25 -17.719 1 97.19 32 TYR B C 1
ATOM 1416 O O . TYR B 1 32 ? -6.121 -20.719 -17.25 1 97.19 32 TYR B O 1
ATOM 1424 N N . HIS B 1 33 ? -4.77 -18.969 -17.562 1 96.94 33 HIS B N 1
ATOM 1425 C CA . HIS B 1 33 ? -5.598 -18.031 -16.797 1 96.94 33 HIS B CA 1
ATOM 1426 C C . HIS B 1 33 ? -6.184 -16.953 -17.719 1 96.94 33 HIS B C 1
ATOM 1428 O O . HIS B 1 33 ? -6.664 -15.922 -17.234 1 96.94 33 HIS B O 1
ATOM 1434 N N . GLU B 1 34 ? -6.059 -17.109 -19.047 1 97.56 34 GLU B N 1
ATOM 1435 C CA . GLU B 1 34 ? -6.586 -16.156 -20.031 1 97.56 34 GLU B CA 1
ATOM 1436 C C . GLU B 1 34 ? -6.043 -14.758 -19.781 1 97.56 34 GLU B C 1
ATOM 1438 O O . GLU B 1 34 ? -6.809 -13.797 -19.703 1 97.56 34 GLU B O 1
ATOM 1443 N N . LEU B 1 35 ? -4.793 -14.695 -19.656 1 98 35 LEU B N 1
ATOM 1444 C CA . LEU B 1 35 ? -4.094 -13.43 -19.469 1 98 35 LEU B CA 1
ATOM 1445 C C . LEU B 1 35 ? -3.434 -12.969 -20.766 1 98 35 LEU B C 1
ATOM 1447 O O . LEU B 1 35 ? -3.146 -13.789 -21.641 1 98 35 LEU B O 1
ATOM 1451 N N . PRO B 1 36 ? -3.223 -11.633 -20.922 1 97.94 36 PRO B N 1
ATOM 1452 C CA . PRO B 1 36 ? -2.41 -11.172 -22.047 1 97.94 36 PRO B CA 1
ATOM 1453 C C . PRO B 1 36 ? -0.969 -11.664 -21.984 1 97.94 36 PRO B C 1
ATOM 1455 O O . PRO B 1 36 ? -0.235 -11.32 -21.047 1 97.94 36 PRO B O 1
ATOM 1458 N N . PRO B 1 37 ? -0.575 -12.445 -22.953 1 97.56 37 PRO B N 1
ATOM 1459 C CA . PRO B 1 37 ? 0.737 -13.094 -22.875 1 97.56 37 PRO B CA 1
ATOM 1460 C C . PRO B 1 37 ? 1.882 -12.094 -22.75 1 97.56 37 PRO B C 1
ATOM 1462 O O . PRO B 1 37 ? 2.822 -12.32 -21.984 1 97.56 37 PRO B O 1
ATOM 1465 N N . ALA B 1 38 ? 1.847 -10.984 -23.469 1 97.5 38 ALA B N 1
ATOM 1466 C CA . ALA B 1 38 ? 2.912 -9.992 -23.438 1 97.5 38 ALA B CA 1
ATOM 1467 C C . ALA B 1 38 ? 3.041 -9.383 -22.031 1 97.5 38 ALA B C 1
ATOM 1469 O O . ALA B 1 38 ? 4.152 -9.18 -21.547 1 97.5 38 ALA B O 1
ATOM 1470 N N . TYR B 1 39 ? 1.912 -9.156 -21.391 1 96.94 39 TYR B N 1
ATOM 1471 C CA . TYR B 1 39 ? 1.924 -8.539 -20.078 1 96.94 39 TYR B CA 1
ATOM 1472 C C . TYR B 1 39 ? 2.406 -9.531 -19.016 1 96.94 39 TYR B C 1
ATOM 1474 O O . TYR B 1 39 ? 3.15 -9.164 -18.109 1 96.94 39 TYR B O 1
ATOM 1482 N N . LEU B 1 40 ? 1.986 -10.773 -19.172 1 98.31 40 LEU B N 1
ATOM 1483 C CA . LEU B 1 40 ? 2.49 -11.773 -18.234 1 98.31 40 LEU B CA 1
ATOM 1484 C C . LEU B 1 40 ? 3.99 -11.977 -18.406 1 98.31 40 LEU B C 1
ATOM 1486 O O . LEU B 1 40 ? 4.719 -12.141 -17.422 1 98.31 40 LEU B O 1
ATOM 1490 N N . ASN B 1 41 ? 4.414 -11.945 -19.656 1 98 41 ASN B N 1
ATOM 1491 C CA . ASN B 1 41 ? 5.844 -12.109 -19.906 1 98 41 ASN B CA 1
ATOM 1492 C C . ASN B 1 41 ? 6.66 -11.031 -19.188 1 98 41 ASN B C 1
ATOM 1494 O O . ASN B 1 41 ? 7.746 -11.305 -18.688 1 98 41 ASN B O 1
ATOM 1498 N N . LYS B 1 42 ? 6.18 -9.875 -19.203 1 98.12 42 LYS B N 1
ATOM 1499 C CA . LYS B 1 42 ? 6.848 -8.789 -18.5 1 98.12 42 LYS B CA 1
ATOM 1500 C C . LYS B 1 42 ? 7.008 -9.125 -17.016 1 98.12 42 LYS B C 1
ATOM 1502 O O . LYS B 1 42 ? 8.07 -8.883 -16.438 1 98.12 42 LYS B O 1
ATOM 1507 N N . GLN B 1 43 ? 5.984 -9.625 -16.375 1 98.56 43 GLN B N 1
ATOM 1508 C CA . GLN B 1 43 ? 6.051 -10.008 -14.969 1 98.56 43 GLN B CA 1
ATOM 1509 C C . GLN B 1 43 ? 7.043 -11.141 -14.75 1 98.56 43 GLN B C 1
ATOM 1511 O O . GLN B 1 43 ? 7.812 -11.125 -13.789 1 98.56 43 GLN B O 1
ATOM 1516 N N . LEU B 1 44 ? 6.988 -12.125 -15.656 1 98.56 44 LEU B N 1
ATOM 1517 C CA . LEU B 1 44 ? 7.895 -13.258 -15.539 1 98.56 44 LEU B CA 1
ATOM 1518 C C . LEU B 1 44 ? 9.344 -12.82 -15.703 1 98.56 44 LEU B C 1
ATOM 1520 O O . LEU B 1 44 ? 10.234 -13.336 -15.031 1 98.56 44 LEU B O 1
ATOM 1524 N N . GLN B 1 45 ? 9.555 -11.875 -16.578 1 98.38 45 GLN B N 1
ATOM 1525 C CA . GLN B 1 45 ? 10.898 -11.328 -16.75 1 98.38 45 GLN B CA 1
ATOM 1526 C C . GLN B 1 45 ? 11.359 -10.594 -15.492 1 98.38 45 GLN B C 1
ATOM 1528 O O . GLN B 1 45 ? 12.531 -10.672 -15.117 1 98.38 45 GLN B O 1
ATOM 1533 N N . ALA B 1 46 ? 10.469 -9.891 -14.891 1 98.44 46 ALA B N 1
ATOM 1534 C CA . ALA B 1 46 ? 10.789 -9.242 -13.625 1 98.44 46 ALA B CA 1
ATOM 1535 C C . ALA B 1 46 ? 11.164 -10.266 -12.555 1 98.44 46 ALA B C 1
ATOM 1537 O O . ALA B 1 46 ? 12.117 -10.078 -11.805 1 98.44 46 ALA B O 1
ATOM 1538 N N . LEU B 1 47 ? 10.445 -11.344 -12.469 1 98.62 47 LEU B N 1
ATOM 1539 C CA . LEU B 1 47 ? 10.742 -12.422 -11.539 1 98.62 47 LEU B CA 1
ATOM 1540 C C . LEU B 1 47 ? 12.109 -13.031 -11.844 1 98.62 47 LEU B C 1
ATOM 1542 O O . LEU B 1 47 ? 12.844 -13.398 -10.922 1 98.62 47 LEU B O 1
ATOM 1546 N N . ALA B 1 48 ? 12.398 -13.156 -13.156 1 98.31 48 ALA B N 1
ATOM 1547 C CA . ALA B 1 48 ? 13.688 -13.719 -13.57 1 98.31 48 ALA B CA 1
ATOM 1548 C C . ALA B 1 48 ? 14.836 -12.82 -13.133 1 98.31 48 ALA B C 1
ATOM 1550 O O . ALA B 1 48 ? 15.844 -13.305 -12.609 1 98.31 48 ALA B O 1
ATOM 1551 N N . ARG B 1 49 ? 14.672 -11.578 -13.328 1 98.06 49 ARG B N 1
ATOM 1552 C CA . ARG B 1 49 ? 15.695 -10.633 -12.906 1 98.06 49 ARG B CA 1
ATOM 1553 C C . ARG B 1 49 ? 15.922 -10.703 -11.398 1 98.06 49 ARG B C 1
ATOM 1555 O O . ARG B 1 49 ? 17.031 -10.477 -10.922 1 98.06 49 ARG B O 1
ATOM 1562 N N . ALA B 1 50 ? 14.875 -11.023 -10.672 1 98.12 50 ALA B N 1
ATOM 1563 C CA . ALA B 1 50 ? 14.945 -11.102 -9.219 1 98.12 50 ALA B CA 1
ATOM 1564 C C . ALA B 1 50 ? 15.438 -12.477 -8.766 1 98.12 50 ALA B C 1
ATOM 1566 O O . ALA B 1 50 ? 15.562 -12.734 -7.566 1 98.12 50 ALA B O 1
ATOM 1567 N N . GLY B 1 51 ? 15.641 -13.336 -9.641 1 98.06 51 GLY B N 1
ATOM 1568 C CA . GLY B 1 51 ? 16.172 -14.656 -9.328 1 98.06 51 GLY B CA 1
ATOM 1569 C C . GLY B 1 51 ? 15.125 -15.609 -8.789 1 98.06 51 GLY B C 1
ATOM 1570 O O . GLY B 1 51 ? 15.453 -16.578 -8.109 1 98.06 51 GLY B O 1
ATOM 1571 N N . ILE B 1 52 ? 13.906 -15.352 -9.047 1 98.44 52 ILE B N 1
ATOM 1572 C CA . ILE B 1 52 ? 12.812 -16.188 -8.555 1 98.44 52 ILE B CA 1
ATOM 1573 C C . ILE B 1 52 ? 12.508 -17.297 -9.562 1 98.44 52 ILE B C 1
ATOM 1575 O O . ILE B 1 52 ? 12.242 -18.438 -9.18 1 98.44 52 ILE B O 1
ATOM 1579 N N . VAL B 1 53 ? 12.578 -16.922 -10.836 1 98 53 VAL B N 1
ATOM 1580 C CA . VAL B 1 53 ? 12.469 -17.891 -11.914 1 98 53 VAL B CA 1
ATOM 1581 C C . VAL B 1 53 ? 13.68 -17.766 -12.836 1 98 53 VAL B C 1
ATOM 1583 O O . VAL B 1 53 ? 14.445 -16.797 -12.75 1 98 53 VAL B O 1
ATOM 1586 N N . THR B 1 54 ? 13.875 -18.75 -13.586 1 96.75 54 THR B N 1
ATOM 1587 C CA . THR B 1 54 ? 14.867 -18.734 -14.656 1 96.75 54 THR B CA 1
ATOM 1588 C C . THR B 1 54 ? 14.188 -18.75 -16.031 1 96.75 54 THR B C 1
ATOM 1590 O O . THR B 1 54 ? 13.094 -19.297 -16.172 1 96.75 54 THR B O 1
ATOM 1593 N N . SER B 1 55 ? 14.797 -18.094 -16.953 1 94.62 55 SER B N 1
ATOM 1594 C CA . SER B 1 55 ? 14.328 -18.109 -18.328 1 94.62 55 SER B CA 1
ATOM 1595 C C . SER B 1 55 ? 15.289 -18.875 -19.234 1 94.62 55 SER B C 1
ATOM 1597 O O . SER B 1 55 ? 16.5 -18.672 -19.188 1 94.62 55 SER B O 1
ATOM 1599 N N . VAL B 1 56 ? 14.82 -19.828 -19.875 1 88.12 56 VAL B N 1
ATOM 1600 C CA . VAL B 1 56 ? 15.602 -20.625 -20.828 1 88.12 56 VAL B CA 1
ATOM 1601 C C . VAL B 1 56 ? 15.172 -20.266 -22.25 1 88.12 56 VAL B C 1
ATOM 1603 O O . VAL B 1 56 ? 13.984 -20.266 -22.562 1 88.12 56 VAL B O 1
ATOM 1606 N N . SER B 1 57 ? 16.156 -19.938 -23.047 1 87.31 57 SER B N 1
ATOM 1607 C CA . SER B 1 57 ? 15.859 -19.562 -24.438 1 87.31 57 SER B CA 1
ATOM 1608 C C . SER B 1 57 ? 15.727 -20.797 -25.328 1 87.31 57 SER B C 1
ATOM 1610 O O . SER B 1 57 ? 16.234 -21.859 -24.984 1 87.31 57 SER B O 1
ATOM 1612 N N . GLY B 1 58 ? 15.094 -20.688 -26.516 1 84.38 58 GLY B N 1
ATOM 1613 C CA . GLY B 1 58 ? 15.023 -21.734 -27.516 1 84.38 58 GLY B CA 1
ATOM 1614 C C . GLY B 1 58 ? 13.641 -22.359 -27.641 1 84.38 58 GLY B C 1
ATOM 1615 O O . GLY B 1 58 ? 12.727 -22 -26.875 1 84.38 58 GLY B O 1
ATOM 1616 N N . PRO B 1 59 ? 13.383 -23.312 -28.594 1 80.81 59 PRO B N 1
ATOM 1617 C CA . PRO B 1 59 ? 12.086 -23.938 -28.875 1 80.81 59 PRO B CA 1
ATOM 1618 C C . PRO B 1 59 ? 11.523 -24.688 -27.672 1 80.81 59 PRO B C 1
ATOM 1620 O O . PRO B 1 59 ? 10.297 -24.812 -27.547 1 80.81 59 PRO B O 1
ATOM 1623 N N . LYS B 1 60 ? 12.344 -25.297 -26.812 1 82 60 LYS B N 1
ATOM 1624 C CA . LYS B 1 60 ? 11.883 -25.984 -25.609 1 82 60 LYS B CA 1
ATOM 1625 C C . LYS B 1 60 ? 12.078 -25.109 -24.359 1 82 60 LYS B C 1
ATOM 1627 O O . LYS B 1 60 ? 12.156 -25.625 -23.25 1 82 60 LYS B O 1
ATOM 1632 N N . GLY B 1 61 ? 12.172 -23.812 -24.75 1 91.81 61 GLY B N 1
ATOM 1633 C CA . GLY B 1 61 ? 12.461 -22.906 -23.656 1 91.81 61 GLY B CA 1
ATOM 1634 C C . GLY B 1 61 ? 11.219 -22.422 -22.953 1 91.81 61 GLY B C 1
ATOM 1635 O O . GLY B 1 61 ? 10.117 -22.938 -23.172 1 91.81 61 GLY B O 1
ATOM 1636 N N . GLY B 1 62 ? 11.5 -21.562 -21.891 1 96.44 62 GLY B N 1
ATOM 1637 C CA . GLY B 1 62 ? 10.453 -21.047 -21.031 1 96.44 62 GLY B CA 1
ATOM 1638 C C . GLY B 1 62 ? 10.945 -20.719 -19.641 1 96.44 62 GLY B C 1
ATOM 1639 O O . GLY B 1 62 ? 12.109 -20.344 -19.453 1 96.44 62 GLY B O 1
ATOM 1640 N N . PHE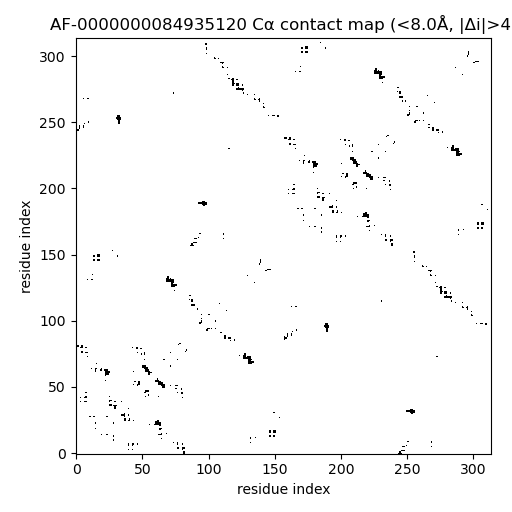 B 1 63 ? 9.984 -20.719 -18.766 1 97.75 63 PHE B N 1
ATOM 1641 C CA . PHE B 1 63 ? 10.281 -20.344 -17.391 1 97.75 63 PHE B CA 1
ATOM 1642 C C . PHE B 1 63 ? 10.164 -21.547 -16.469 1 97.75 63 PHE B C 1
ATOM 1644 O O . PHE B 1 63 ? 9.336 -22.422 -16.688 1 97.75 63 PHE B O 1
ATOM 1651 N N . ARG B 1 64 ? 11 -21.578 -15.539 1 96.75 64 ARG B N 1
ATOM 1652 C CA . ARG B 1 64 ? 10.922 -22.5 -14.414 1 96.75 64 ARG B CA 1
ATOM 1653 C C . ARG B 1 64 ? 11.297 -21.812 -13.109 1 96.75 64 ARG B C 1
ATOM 1655 O O . ARG B 1 64 ? 11.938 -20.766 -13.117 1 96.75 64 ARG B O 1
ATOM 1662 N N . LEU B 1 65 ? 10.922 -22.391 -11.992 1 97.19 65 LEU B N 1
ATOM 1663 C CA . LEU B 1 65 ? 11.352 -21.828 -10.719 1 97.19 65 LEU B CA 1
ATOM 1664 C C . LEU B 1 65 ? 12.867 -21.938 -10.562 1 97.19 65 LEU B C 1
ATOM 1666 O O . LEU B 1 65 ? 13.461 -22.953 -10.914 1 97.19 65 LEU B O 1
ATOM 1670 N N . ALA B 1 66 ? 13.414 -20.875 -10.062 1 96.56 66 ALA B N 1
ATOM 1671 C CA . ALA B 1 66 ? 14.852 -20.859 -9.805 1 96.56 66 ALA B CA 1
ATOM 1672 C C . ALA B 1 66 ? 15.148 -21.281 -8.367 1 96.56 66 ALA B C 1
ATOM 1674 O O . ALA B 1 66 ? 16.281 -21.625 -8.039 1 96.56 66 ALA B O 1
ATOM 1675 N N . ARG B 1 67 ? 14.188 -21.141 -7.418 1 94.75 67 ARG B N 1
ATOM 1676 C CA . ARG B 1 67 ? 14.25 -21.453 -5.992 1 94.75 67 ARG B CA 1
ATOM 1677 C C . ARG B 1 67 ? 13.031 -22.266 -5.559 1 94.75 67 ARG B C 1
ATOM 1679 O O . ARG B 1 67 ? 11.961 -22.156 -6.168 1 94.75 67 ARG B O 1
ATOM 1686 N N . ALA B 1 68 ? 13.25 -23.047 -4.531 1 96.69 68 ALA B N 1
ATOM 1687 C CA . ALA B 1 68 ? 12.094 -23.734 -3.945 1 96.69 68 ALA B CA 1
ATOM 1688 C C . ALA B 1 68 ? 11.109 -22.719 -3.346 1 96.69 68 ALA B C 1
ATOM 1690 O O . ALA B 1 68 ? 11.516 -21.641 -2.898 1 96.69 68 ALA B O 1
ATOM 1691 N N . LEU B 1 69 ? 9.844 -23.094 -3.318 1 98.31 69 LEU B N 1
ATOM 1692 C CA . LEU B 1 69 ? 8.797 -22.172 -2.869 1 98.31 69 LEU B CA 1
ATOM 1693 C C . LEU B 1 69 ? 9.016 -21.781 -1.414 1 98.31 69 LEU B C 1
ATOM 1695 O O . LEU B 1 69 ? 8.633 -20.688 -1.003 1 98.31 69 LEU B O 1
ATOM 1699 N N . ASP B 1 70 ? 9.625 -22.672 -0.524 1 98.62 70 ASP B N 1
ATOM 1700 C CA . ASP B 1 70 ? 9.812 -22.375 0.892 1 98.62 70 ASP B CA 1
ATOM 1701 C C . ASP B 1 70 ? 10.938 -21.359 1.094 1 98.62 70 ASP B C 1
ATOM 1703 O O . ASP B 1 70 ? 11.164 -20.891 2.211 1 98.62 70 ASP B O 1
ATOM 1707 N N . ARG B 1 71 ? 11.602 -21 -0.01 1 98.5 71 ARG B N 1
ATOM 1708 C CA . ARG B 1 71 ? 12.664 -20 0.018 1 98.5 71 ARG B CA 1
ATOM 1709 C C . ARG B 1 71 ? 12.227 -18.703 -0.667 1 98.5 71 ARG B C 1
ATOM 1711 O O . ARG B 1 71 ? 13.047 -17.828 -0.925 1 98.5 71 ARG B O 1
ATOM 1718 N N . ILE B 1 72 ? 11.047 -18.562 -1.118 1 98.81 72 ILE B N 1
ATOM 1719 C CA . ILE B 1 72 ? 10.461 -17.375 -1.75 1 98.81 72 ILE B CA 1
ATOM 1720 C C . ILE B 1 72 ? 9.344 -16.812 -0.869 1 98.81 72 ILE B C 1
ATOM 1722 O O . ILE B 1 72 ? 8.359 -17.5 -0.599 1 98.81 72 ILE B O 1
ATOM 1726 N N . THR B 1 73 ? 9.484 -15.648 -0.442 1 98.88 73 THR B N 1
ATOM 1727 C CA . THR B 1 73 ? 8.438 -15.008 0.354 1 98.88 73 THR B CA 1
ATOM 1728 C C . THR B 1 73 ? 7.512 -14.18 -0.532 1 98.88 73 THR B C 1
ATOM 1730 O O . THR B 1 73 ? 7.836 -13.906 -1.689 1 98.88 73 THR B O 1
ATOM 1733 N N . LEU B 1 74 ? 6.34 -13.828 -0.011 1 98.75 74 LEU B N 1
ATOM 1734 C CA . LEU B 1 74 ? 5.473 -12.891 -0.717 1 98.75 74 LEU B CA 1
ATOM 1735 C C . LEU B 1 74 ? 6.203 -11.586 -1.014 1 98.75 74 LEU B C 1
ATOM 1737 O O . LEU B 1 74 ? 6.008 -10.984 -2.072 1 98.75 74 LEU B O 1
ATOM 1741 N N . MET B 1 75 ? 7.07 -11.164 -0.062 1 98.44 75 MET B N 1
ATOM 1742 C CA . MET B 1 75 ? 7.793 -9.914 -0.241 1 98.44 75 MET B CA 1
ATOM 1743 C C . MET B 1 75 ? 8.734 -9.992 -1.437 1 98.44 75 MET B C 1
ATOM 1745 O O . MET B 1 75 ? 8.922 -9.008 -2.156 1 98.44 75 MET B O 1
ATOM 1749 N N . ASP B 1 76 ? 9.367 -11.188 -1.606 1 98.56 76 ASP B N 1
ATOM 1750 C CA . ASP B 1 76 ? 10.242 -11.367 -2.762 1 98.56 76 ASP B CA 1
ATOM 1751 C C . ASP B 1 76 ? 9.508 -11.055 -4.062 1 98.56 76 ASP B C 1
ATOM 1753 O O . ASP B 1 76 ? 10.031 -10.336 -4.918 1 98.56 76 ASP B O 1
ATOM 1757 N N . VAL B 1 77 ? 8.297 -11.539 -4.184 1 98.75 77 VAL B N 1
ATOM 1758 C CA . VAL B 1 77 ? 7.523 -11.383 -5.414 1 98.75 77 VAL B CA 1
ATOM 1759 C C . VAL B 1 77 ? 7.031 -9.938 -5.539 1 98.75 77 VAL B C 1
ATOM 1761 O O . VAL B 1 77 ? 7.16 -9.328 -6.598 1 98.75 77 VAL B O 1
ATOM 1764 N N . VAL B 1 78 ? 6.496 -9.391 -4.457 1 98.38 78 VAL B N 1
ATOM 1765 C CA . VAL B 1 78 ? 5.996 -8.023 -4.477 1 98.38 78 VAL B CA 1
ATOM 1766 C C . VAL B 1 78 ? 7.121 -7.062 -4.855 1 98.38 78 VAL B C 1
ATOM 1768 O O . VAL B 1 78 ? 6.941 -6.184 -5.699 1 98.38 78 VAL B O 1
ATOM 1771 N N . ALA B 1 79 ? 8.289 -7.262 -4.27 1 98 79 ALA B N 1
ATOM 1772 C CA . ALA B 1 79 ? 9.43 -6.402 -4.566 1 98 79 ALA B CA 1
ATOM 1773 C C . ALA B 1 79 ? 9.859 -6.547 -6.023 1 98 79 ALA B C 1
ATOM 1775 O O . ALA B 1 79 ? 10.242 -5.562 -6.664 1 98 79 ALA B O 1
ATOM 1776 N N . ALA B 1 80 ? 9.812 -7.719 -6.504 1 98.31 80 ALA B N 1
ATOM 1777 C CA . ALA B 1 80 ? 10.211 -7.969 -7.887 1 98.31 80 ALA B CA 1
ATOM 1778 C C . ALA B 1 80 ? 9.289 -7.25 -8.859 1 98.31 80 ALA B C 1
ATOM 1780 O O . ALA B 1 80 ? 9.727 -6.762 -9.906 1 98.31 80 ALA B O 1
ATOM 1781 N N . ILE B 1 81 ? 8.008 -7.199 -8.562 1 98.12 81 ILE B N 1
ATOM 1782 C CA . ILE B 1 81 ? 7.004 -6.695 -9.492 1 98.12 81 ILE B CA 1
ATOM 1783 C C . ILE B 1 81 ? 6.824 -5.191 -9.297 1 98.12 81 ILE B C 1
ATOM 1785 O O . ILE B 1 81 ? 6.75 -4.434 -10.266 1 98.12 81 ILE B O 1
ATOM 1789 N N . GLU B 1 82 ? 6.734 -4.754 -7.996 1 96 82 GLU B N 1
ATOM 1790 C CA . GLU B 1 82 ? 6.387 -3.369 -7.688 1 96 82 GLU B CA 1
ATOM 1791 C C . GLU B 1 82 ? 7.633 -2.523 -7.449 1 96 82 GLU B C 1
ATOM 1793 O O . GLU B 1 82 ? 7.566 -1.293 -7.453 1 96 82 GLU B O 1
ATOM 1798 N N . GLY B 1 83 ? 8.797 -3.139 -7.258 1 94.38 83 GLY B N 1
ATOM 1799 C CA . GLY B 1 83 ? 10.008 -2.42 -6.887 1 94.38 83 GLY B CA 1
ATOM 1800 C C . GLY B 1 83 ? 10.195 -2.305 -5.387 1 94.38 83 GLY B C 1
ATOM 1801 O O . GLY B 1 83 ? 9.32 -2.703 -4.613 1 94.38 83 GLY B O 1
ATOM 1802 N N . PRO B 1 84 ? 11.258 -1.807 -4.973 1 89 84 PRO B N 1
ATOM 1803 C CA . PRO B 1 84 ? 11.633 -1.791 -3.557 1 89 84 PRO B CA 1
ATOM 1804 C C . PRO B 1 84 ? 11.125 -0.546 -2.828 1 89 84 PRO B C 1
ATOM 1806 O O . PRO B 1 84 ? 11.227 -0.464 -1.601 1 89 84 PRO B O 1
ATOM 1809 N N . ASP B 1 85 ? 10.5 0.349 -3.535 1 90.06 85 ASP B N 1
ATOM 1810 C CA . ASP B 1 85 ? 10.148 1.635 -2.938 1 90.06 85 ASP B CA 1
ATOM 1811 C C . ASP B 1 85 ? 8.977 1.49 -1.974 1 90.06 85 ASP B C 1
ATOM 1813 O O . ASP B 1 85 ? 8.133 0.61 -2.145 1 90.06 85 ASP B O 1
ATOM 1817 N N . GLU B 1 86 ? 8.945 2.367 -0.978 1 90.81 86 GLU B N 1
ATOM 1818 C CA . GLU B 1 86 ? 7.832 2.41 -0.039 1 90.81 86 GLU B CA 1
ATOM 1819 C C . GLU B 1 86 ? 6.562 2.918 -0.716 1 90.81 86 GLU B C 1
ATOM 1821 O O . GLU B 1 86 ? 6.629 3.709 -1.658 1 90.81 86 GLU B O 1
ATOM 1826 N N . ALA B 1 87 ? 5.469 2.42 -0.174 1 89.56 87 ALA B N 1
ATOM 1827 C CA . ALA B 1 87 ? 4.172 2.846 -0.702 1 89.56 87 ALA B CA 1
ATOM 1828 C C . ALA B 1 87 ? 3.949 4.336 -0.466 1 89.56 87 ALA B C 1
ATOM 1830 O O . ALA B 1 87 ? 3.459 5.043 -1.35 1 89.56 87 ALA B O 1
ATOM 1831 N N . PHE B 1 88 ? 4.32 4.742 0.735 1 95.5 88 PHE B N 1
ATOM 1832 C CA . PHE B 1 88 ? 4.254 6.168 1.046 1 95.5 88 PHE B CA 1
ATOM 1833 C C . PHE B 1 88 ? 5.574 6.855 0.722 1 95.5 88 PHE B C 1
ATOM 1835 O O . PHE B 1 88 ? 6.629 6.445 1.212 1 95.5 88 PHE B O 1
ATOM 1842 N N . ARG B 1 89 ? 5.457 7.949 -0.047 1 94.06 89 ARG B N 1
ATOM 1843 C CA . ARG B 1 89 ? 6.629 8.75 -0.396 1 94.06 89 ARG B CA 1
ATOM 1844 C C . ARG B 1 89 ? 6.473 10.188 0.094 1 94.06 89 ARG B C 1
ATOM 1846 O O . ARG B 1 89 ? 5.727 10.969 -0.492 1 94.06 89 ARG B O 1
ATOM 1853 N N . CYS B 1 90 ? 7.176 10.453 1.066 1 96.75 90 CYS B N 1
ATOM 1854 C CA . CYS B 1 90 ? 7.184 11.82 1.594 1 96.75 90 CYS B CA 1
ATOM 1855 C C . CYS B 1 90 ? 7.926 12.758 0.655 1 96.75 90 CYS B C 1
ATOM 1857 O O . CYS B 1 90 ? 9.07 12.5 0.282 1 96.75 90 CYS B O 1
ATOM 1859 N N . THR B 1 91 ? 7.367 13.812 0.32 1 96.56 91 THR B N 1
ATOM 1860 C CA . THR B 1 91 ? 8.016 14.773 -0.564 1 96.56 91 THR B CA 1
ATOM 1861 C C . THR B 1 91 ? 8.57 15.953 0.232 1 96.56 91 THR B C 1
ATOM 1863 O O . THR B 1 91 ? 8.984 16.969 -0.346 1 96.56 91 THR B O 1
ATOM 1866 N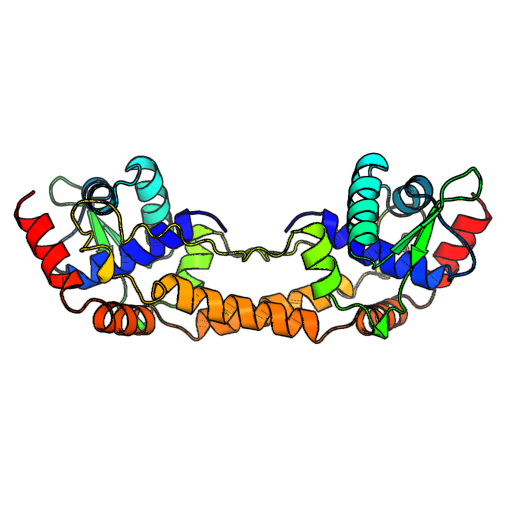 N . GLU B 1 92 ? 8.547 15.875 1.546 1 96.81 92 GLU B N 1
ATOM 1867 C CA . GLU B 1 92 ? 9.125 16.844 2.471 1 96.81 92 GLU B CA 1
ATOM 1868 C C . GLU B 1 92 ? 8.516 18.234 2.26 1 96.81 92 GLU B C 1
ATOM 1870 O O . GLU B 1 92 ? 9.242 19.234 2.18 1 96.81 92 GLU B O 1
ATOM 1875 N N . ILE B 1 93 ? 7.277 18.266 2.166 1 96.75 93 ILE B N 1
ATOM 1876 C CA . ILE B 1 93 ? 6.621 19.547 1.948 1 96.75 93 ILE B CA 1
ATOM 1877 C C . ILE B 1 93 ? 6.867 20.469 3.145 1 96.75 93 ILE B C 1
ATOM 1879 O O . ILE B 1 93 ? 6.691 21.672 3.049 1 96.75 93 ILE B O 1
ATOM 1883 N N . ARG B 1 94 ? 7.25 19.891 4.285 1 95.31 94 ARG B N 1
ATOM 1884 C CA . ARG B 1 94 ? 7.559 20.703 5.465 1 95.31 94 ARG B CA 1
ATOM 1885 C C . ARG B 1 94 ? 8.75 21.625 5.207 1 95.31 94 ARG B C 1
ATOM 1887 O O . ARG B 1 94 ? 8.984 22.562 5.965 1 95.31 94 ARG B O 1
ATOM 1894 N N . GLN B 1 95 ? 9.508 21.328 4.172 1 95.75 95 GLN B N 1
ATOM 1895 C CA . GLN B 1 95 ? 10.695 22.109 3.84 1 95.75 95 GLN B CA 1
ATOM 1896 C C . GLN B 1 95 ? 10.383 23.141 2.77 1 95.75 95 GLN B C 1
ATOM 1898 O O . GLN B 1 95 ? 11.289 23.781 2.23 1 95.75 95 GLN B O 1
ATOM 1903 N N . GLN B 1 96 ? 9.18 23.281 2.465 1 95.12 96 GLN B N 1
ATOM 1904 C CA . GLN B 1 96 ? 8.758 24.188 1.396 1 95.12 96 GLN B CA 1
ATOM 1905 C C . GLN B 1 96 ? 7.941 25.344 1.945 1 95.12 96 GLN B C 1
ATOM 1907 O O . GLN B 1 96 ? 7.324 25.234 3.008 1 95.12 96 GLN B O 1
ATOM 1912 N N . GLY B 1 97 ? 8 26.484 1.213 1 93.69 97 GLY B N 1
ATOM 1913 C CA . GLY B 1 97 ? 7.109 27.594 1.515 1 93.69 97 GLY B CA 1
ATOM 1914 C C . GLY B 1 97 ? 7.598 28.453 2.66 1 93.69 97 GLY B C 1
ATOM 1915 O O . GLY B 1 97 ? 8.734 28.312 3.113 1 93.69 97 GLY B O 1
ATOM 1916 N N . PRO B 1 98 ? 6.781 29.297 3.104 1 92.06 98 PRO B N 1
ATOM 1917 C CA . PRO B 1 98 ? 7.16 30.297 4.109 1 92.06 98 PRO B CA 1
ATOM 1918 C C . PRO B 1 98 ? 7.426 29.672 5.48 1 92.06 98 PRO B C 1
ATOM 1920 O O . PRO B 1 98 ? 8.102 30.281 6.316 1 92.06 98 PRO B O 1
ATOM 1923 N N . GLY B 1 99 ? 6.996 28.5 5.645 1 85.38 99 GLY B N 1
ATOM 1924 C CA . GLY B 1 99 ? 7.176 27.844 6.93 1 85.38 99 GLY B CA 1
ATOM 1925 C C . GLY B 1 99 ? 8.469 27.062 7.023 1 85.38 99 GLY B C 1
ATOM 1926 O O . GLY B 1 99 ? 8.812 26.531 8.086 1 85.38 99 GLY B O 1
ATOM 1927 N N . ALA B 1 100 ? 9.164 26.953 6.012 1 91.44 100 ALA B N 1
ATOM 1928 C CA . ALA B 1 100 ? 10.391 26.156 5.988 1 91.44 100 ALA B CA 1
ATOM 1929 C C . ALA B 1 100 ? 11.461 26.766 6.887 1 91.44 100 ALA B C 1
ATOM 1931 O O . ALA B 1 100 ? 11.617 27.984 6.934 1 91.44 100 ALA B O 1
ATOM 1932 N N . ALA B 1 101 ? 12.07 25.969 7.637 1 90.38 101 ALA B N 1
ATOM 1933 C CA . ALA B 1 101 ? 13.219 26.359 8.453 1 90.38 101 ALA B CA 1
ATOM 1934 C C . ALA B 1 101 ? 14.523 26.188 7.684 1 90.38 101 ALA B C 1
ATOM 1936 O O . ALA B 1 101 ? 14.516 25.844 6.5 1 90.38 101 ALA B O 1
ATOM 1937 N N . ALA B 1 102 ? 15.602 26.469 8.336 1 89.81 102 ALA B N 1
ATOM 1938 C CA . ALA B 1 102 ? 16.906 26.234 7.715 1 89.81 102 ALA B CA 1
ATOM 1939 C C . ALA B 1 102 ? 17.125 24.75 7.434 1 89.81 102 ALA B C 1
ATOM 1941 O O . ALA B 1 102 ? 16.688 23.891 8.203 1 89.81 102 ALA B O 1
ATOM 1942 N N . PRO B 1 103 ? 17.734 24.453 6.379 1 87.56 103 PRO B N 1
ATOM 1943 C CA . PRO B 1 103 ? 17.938 23.062 5.969 1 87.56 103 PRO B CA 1
ATOM 1944 C C . PRO B 1 103 ? 18.469 22.188 7.102 1 87.56 103 PRO B C 1
ATOM 1946 O O . PRO B 1 103 ? 18.094 21.016 7.215 1 87.56 103 PRO B O 1
ATOM 1949 N N . GLU B 1 104 ? 19.312 22.703 7.961 1 86.94 104 GLU B N 1
ATOM 1950 C CA . GLU B 1 104 ? 19.953 21.953 9.047 1 86.94 104 GLU B CA 1
ATOM 1951 C C . GLU B 1 104 ? 18.922 21.5 10.07 1 86.94 104 GLU B C 1
ATOM 1953 O O . GLU B 1 104 ? 19.172 20.562 10.828 1 86.94 104 GLU B O 1
ATOM 1958 N N . SER B 1 105 ? 17.781 22.141 10.031 1 86.19 105 SER B N 1
ATOM 1959 C CA . SER B 1 105 ? 16.734 21.844 10.992 1 86.19 105 SER B CA 1
ATOM 1960 C C . SER B 1 105 ? 16 20.547 10.633 1 86.19 105 SER B C 1
ATOM 1962 O O . SER B 1 105 ? 15.242 20.016 11.445 1 86.19 105 SER B O 1
ATOM 1964 N N . TYR B 1 106 ? 16.234 20.016 9.453 1 89.69 106 TYR B N 1
ATOM 1965 C CA . TYR B 1 106 ? 15.484 18.859 8.969 1 89.69 106 TYR B CA 1
ATOM 1966 C C . TYR B 1 106 ? 16.359 17.609 8.93 1 89.69 106 TYR B C 1
ATOM 1968 O O . TYR B 1 106 ? 16.219 16.781 8.039 1 89.69 106 TYR B O 1
ATOM 1976 N N . ALA B 1 107 ? 17.188 17.438 9.938 1 86.19 107 ALA B N 1
ATOM 1977 C CA . ALA B 1 107 ? 18.078 16.281 9.977 1 86.19 107 ALA B CA 1
ATOM 1978 C C . ALA B 1 107 ? 17.328 15 10.312 1 86.19 107 ALA B C 1
ATOM 1980 O O . ALA B 1 107 ? 17.656 13.93 9.797 1 86.19 107 ALA B O 1
ATOM 1981 N N . ALA B 1 108 ? 16.344 15.219 11.094 1 93.12 108 ALA B N 1
ATOM 1982 C CA . ALA B 1 108 ? 15.539 14.055 11.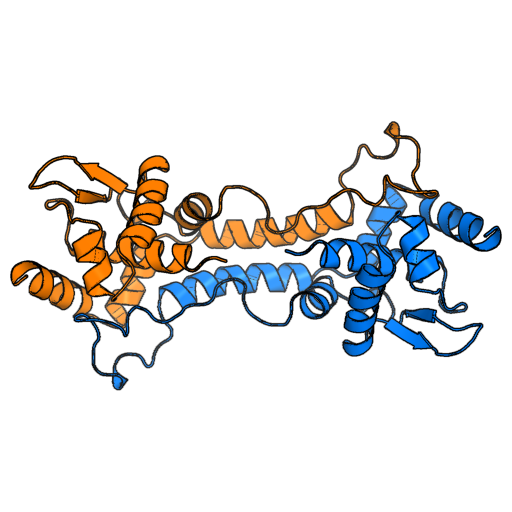461 1 93.12 108 ALA B CA 1
ATOM 1983 C C . ALA B 1 108 ? 14.484 13.75 10.398 1 93.12 108 ALA B C 1
ATOM 1985 O O . ALA B 1 108 ? 13.984 14.656 9.734 1 93.12 108 ALA B O 1
ATOM 1986 N N . GLU B 1 109 ? 14.172 12.453 10.266 1 94.94 109 GLU B N 1
ATOM 1987 C CA . GLU B 1 109 ? 13.094 12.031 9.375 1 94.94 109 GLU B CA 1
ATOM 1988 C C . GLU B 1 109 ? 11.781 12.719 9.742 1 94.94 109 GLU B C 1
ATOM 1990 O O . GLU B 1 109 ? 11.453 12.852 10.922 1 94.94 109 GLU B O 1
ATOM 1995 N N . CYS B 1 110 ? 11.102 13.195 8.719 1 97.31 110 CYS B N 1
ATOM 1996 C CA . CYS B 1 110 ? 9.773 13.766 8.906 1 97.31 110 CYS B CA 1
ATOM 1997 C C . CYS B 1 110 ? 8.922 12.875 9.797 1 97.31 110 CYS B C 1
ATOM 1999 O O . CYS B 1 110 ? 8.859 11.664 9.602 1 97.31 110 CYS B O 1
ATOM 2001 N N . ALA B 1 111 ? 8.281 13.477 10.781 1 98.06 111 ALA B N 1
ATOM 2002 C CA . ALA B 1 111 ? 7.488 12.727 11.75 1 98.06 111 ALA B CA 1
ATOM 2003 C C . ALA B 1 111 ? 6.406 11.914 11.047 1 98.06 111 ALA B C 1
ATOM 2005 O O . ALA B 1 111 ? 6.137 10.773 11.438 1 98.06 111 ALA B O 1
ATOM 2006 N N . ILE B 1 112 ? 5.801 12.477 10.031 1 98.38 112 ILE B N 1
ATOM 2007 C CA . ILE B 1 112 ? 4.773 11.789 9.258 1 98.38 112 ILE B CA 1
ATOM 2008 C C . ILE B 1 112 ? 5.395 10.609 8.508 1 98.38 112 ILE B C 1
ATOM 2010 O O . ILE B 1 112 ? 4.855 9.5 8.531 1 98.38 112 ILE B O 1
ATOM 2014 N N . ALA B 1 113 ? 6.484 10.883 7.867 1 98.06 113 ALA B N 1
ATOM 2015 C CA . ALA B 1 113 ? 7.184 9.82 7.148 1 98.06 113 ALA B CA 1
ATOM 2016 C C . ALA B 1 113 ? 7.531 8.664 8.086 1 98.06 113 ALA B C 1
ATOM 2018 O O . ALA B 1 113 ? 7.352 7.496 7.734 1 98.06 113 ALA B O 1
ATOM 2019 N N . GLY B 1 114 ? 8.062 9.039 9.266 1 98.12 114 GLY B N 1
ATOM 2020 C CA . GLY B 1 114 ? 8.391 8.008 10.242 1 98.12 114 GLY B CA 1
ATOM 2021 C C . GLY B 1 114 ? 7.195 7.18 10.664 1 98.12 114 GLY B C 1
ATOM 2022 O O . GLY B 1 114 ? 7.293 5.957 10.789 1 98.12 114 GLY B O 1
ATOM 2023 N N . ALA B 1 115 ? 6.113 7.812 10.914 1 98.56 115 ALA B N 1
ATOM 2024 C CA . ALA B 1 115 ? 4.891 7.125 11.32 1 98.56 115 ALA B CA 1
ATOM 2025 C C . ALA B 1 115 ? 4.402 6.184 10.219 1 98.56 115 ALA B C 1
ATOM 2027 O O . ALA B 1 115 ? 4.051 5.035 10.492 1 98.56 115 ALA B O 1
ATOM 2028 N N . MET B 1 116 ? 4.398 6.672 9.008 1 98.38 116 MET B N 1
ATOM 2029 C CA . MET B 1 116 ? 3.98 5.863 7.867 1 98.38 116 MET B CA 1
ATOM 2030 C C . MET B 1 116 ? 4.934 4.695 7.648 1 98.38 116 MET B C 1
ATOM 2032 O O . MET B 1 116 ? 4.504 3.598 7.285 1 98.38 116 MET B O 1
ATOM 2036 N N . SER B 1 117 ? 6.195 4.93 7.875 1 98 117 SER B N 1
ATOM 2037 C CA . SER B 1 117 ? 7.211 3.896 7.703 1 98 117 SER B CA 1
ATOM 2038 C C . SER B 1 117 ? 7.004 2.748 8.688 1 98 117 SER B C 1
ATOM 2040 O O . SER B 1 117 ? 7.27 1.59 8.359 1 98 117 SER B O 1
ATOM 2042 N N . ARG B 1 118 ? 6.566 3.062 9.891 1 98.25 118 ARG B N 1
ATOM 2043 C CA . ARG B 1 118 ? 6.281 2.016 10.867 1 98.25 118 ARG B CA 1
ATOM 2044 C C . ARG B 1 118 ? 5.219 1.054 10.344 1 98.25 118 ARG B C 1
ATOM 2046 O O . ARG B 1 118 ? 5.348 -0.163 10.5 1 98.25 118 ARG B O 1
ATOM 2053 N N . ALA B 1 119 ? 4.203 1.62 9.758 1 98.19 119 ALA B N 1
ATOM 2054 C CA . ALA B 1 119 ? 3.154 0.785 9.18 1 98.19 119 ALA B CA 1
ATOM 2055 C C . ALA B 1 119 ? 3.689 -0.033 8.008 1 98.19 119 ALA B C 1
ATOM 2057 O O . ALA B 1 119 ? 3.367 -1.216 7.871 1 98.19 119 ALA B O 1
ATOM 2058 N N . GLU B 1 120 ? 4.484 0.636 7.168 1 97.44 120 GLU B N 1
ATOM 2059 C CA . GLU B 1 120 ? 5.102 -0.053 6.039 1 97.44 120 GLU B CA 1
ATOM 2060 C C . GLU B 1 120 ? 5.945 -1.232 6.512 1 97.44 120 GLU B C 1
ATOM 2062 O O . GLU B 1 120 ? 5.91 -2.307 5.906 1 97.44 120 GLU B O 1
ATOM 2067 N N . LEU B 1 121 ? 6.711 -1.021 7.527 1 97.69 121 LEU B N 1
ATOM 2068 C CA . LEU B 1 121 ? 7.582 -2.068 8.055 1 97.69 121 LEU B CA 1
ATOM 2069 C C . LEU B 1 121 ? 6.762 -3.254 8.555 1 97.69 121 LEU B C 1
ATOM 2071 O O . LEU B 1 121 ? 7.16 -4.41 8.367 1 97.69 121 LEU B O 1
ATOM 2075 N N . ALA B 1 122 ? 5.652 -2.99 9.164 1 98.38 122 ALA B N 1
ATOM 2076 C CA . ALA B 1 122 ? 4.77 -4.066 9.602 1 98.38 122 ALA B CA 1
ATOM 2077 C C . ALA B 1 122 ? 4.246 -4.871 8.414 1 98.38 122 ALA B C 1
ATOM 2079 O O . ALA B 1 122 ? 4.199 -6.102 8.461 1 98.38 122 ALA B O 1
ATOM 2080 N N . TRP B 1 123 ? 3.842 -4.211 7.406 1 97.81 123 TRP B N 1
ATOM 2081 C CA . TRP B 1 123 ? 3.369 -4.84 6.18 1 97.81 123 TRP B CA 1
ATOM 2082 C C . TRP B 1 123 ? 4.453 -5.727 5.57 1 97.81 123 TRP B C 1
ATOM 2084 O O . TRP B 1 123 ? 4.207 -6.891 5.258 1 97.81 123 TRP B O 1
ATOM 2094 N N . ARG B 1 124 ? 5.629 -5.188 5.426 1 97.94 124 ARG B N 1
ATOM 2095 C CA . ARG B 1 124 ? 6.754 -5.906 4.836 1 97.94 124 ARG B CA 1
ATOM 2096 C C . ARG B 1 124 ? 7.133 -7.117 5.68 1 97.94 124 ARG B C 1
ATOM 2098 O O . ARG B 1 124 ? 7.438 -8.188 5.141 1 97.94 124 ARG B O 1
ATOM 2105 N N . ARG B 1 125 ? 7.152 -6.965 6.98 1 98.44 125 ARG B N 1
ATOM 2106 C CA . ARG B 1 125 ? 7.473 -8.078 7.875 1 98.44 125 ARG B CA 1
ATOM 2107 C C . ARG B 1 125 ? 6.484 -9.219 7.699 1 98.44 125 ARG B C 1
ATOM 2109 O O . ARG B 1 125 ? 6.875 -10.391 7.68 1 98.44 125 ARG B O 1
ATOM 2116 N N . GLU B 1 126 ? 5.211 -8.836 7.594 1 98.69 126 GLU B N 1
ATOM 2117 C CA . GLU B 1 126 ? 4.191 -9.867 7.402 1 98.69 126 GLU B CA 1
ATOM 2118 C C . GLU B 1 126 ? 4.379 -10.586 6.07 1 98.69 126 GLU B C 1
ATOM 2120 O O . GLU B 1 126 ? 4.215 -11.805 5.988 1 98.69 126 GLU B O 1
ATOM 2125 N N . LEU B 1 127 ? 4.699 -9.859 5.012 1 98.5 127 LEU B N 1
ATOM 2126 C CA . LEU B 1 127 ? 4.941 -10.453 3.701 1 98.5 127 LEU B CA 1
ATOM 2127 C C . LEU B 1 127 ? 6.168 -11.367 3.734 1 98.5 127 LEU B C 1
ATOM 2129 O O . LEU B 1 127 ? 6.168 -12.43 3.121 1 98.5 127 LEU B O 1
ATOM 2133 N N . MET B 1 128 ? 7.191 -10.977 4.488 1 98.62 128 MET B N 1
ATOM 2134 C CA . MET B 1 128 ? 8.43 -11.742 4.598 1 98.62 128 MET B CA 1
ATOM 2135 C C . MET B 1 128 ? 8.219 -13.016 5.41 1 98.62 128 MET B C 1
ATOM 2137 O O . MET B 1 128 ? 8.953 -13.984 5.254 1 98.62 128 MET B O 1
ATOM 2141 N N . ALA B 1 129 ? 7.23 -12.984 6.238 1 98.75 129 ALA B N 1
ATOM 2142 C CA . ALA B 1 129 ? 6.988 -14.102 7.145 1 98.75 129 ALA B CA 1
ATOM 2143 C C . ALA B 1 129 ? 6.227 -15.227 6.441 1 98.75 129 ALA B C 1
ATOM 2145 O O . ALA B 1 129 ? 6.09 -16.328 6.98 1 98.75 129 ALA B O 1
ATOM 2146 N N . GLN B 1 130 ? 5.719 -14.953 5.254 1 98.81 130 GLN B N 1
ATOM 2147 C CA . GLN B 1 130 ? 4.957 -15.93 4.488 1 98.81 130 GLN B CA 1
ATOM 2148 C C . GLN B 1 130 ? 5.73 -16.391 3.252 1 98.81 130 GLN B C 1
ATOM 2150 O O . GLN B 1 130 ? 6.164 -15.555 2.447 1 98.81 130 GLN B O 1
ATOM 2155 N N . THR B 1 131 ? 5.875 -17.672 3.16 1 98.88 131 THR B N 1
ATOM 2156 C CA . THR B 1 131 ? 6.512 -18.219 1.961 1 98.88 131 THR B CA 1
ATOM 2157 C C . THR B 1 131 ? 5.461 -18.625 0.935 1 98.88 131 THR B C 1
ATOM 2159 O O . THR B 1 131 ? 4.285 -18.781 1.27 1 98.88 131 THR B O 1
ATOM 2162 N N . LEU B 1 132 ? 5.926 -18.797 -0.331 1 98.81 132 LEU B N 1
ATOM 2163 C CA . LEU B 1 132 ? 5.016 -19.297 -1.354 1 98.81 132 LEU B CA 1
ATOM 2164 C C . LEU B 1 132 ? 4.633 -20.75 -1.079 1 98.81 132 LEU B C 1
ATOM 2166 O O . LEU B 1 132 ? 3.602 -21.234 -1.556 1 98.81 132 LEU B O 1
ATOM 2170 N N . ASP B 1 133 ? 5.465 -21.469 -0.311 1 98.81 133 ASP B N 1
ATOM 2171 C CA . ASP B 1 133 ? 5.102 -22.828 0.074 1 98.81 133 ASP B CA 1
ATOM 2172 C C . ASP B 1 133 ? 3.904 -22.828 1.021 1 98.81 133 ASP B C 1
ATOM 2174 O O . ASP B 1 133 ? 3.062 -23.719 0.963 1 98.81 133 ASP B O 1
ATOM 2178 N N . ASP B 1 134 ? 3.832 -21.859 1.961 1 98.69 134 ASP B N 1
ATOM 2179 C CA . ASP B 1 134 ? 2.654 -21.672 2.803 1 98.69 134 ASP B CA 1
ATOM 2180 C C . ASP B 1 134 ? 1.399 -21.469 1.956 1 98.69 134 ASP B C 1
ATOM 2182 O O . ASP B 1 134 ? 0.356 -22.078 2.23 1 98.69 134 ASP B O 1
ATOM 2186 N N . VAL B 1 135 ? 1.503 -20.672 0.943 1 98.75 135 VAL B N 1
ATOM 2187 C CA . VAL B 1 135 ? 0.377 -20.344 0.074 1 98.75 135 VAL B CA 1
ATOM 2188 C C . VAL B 1 135 ? -0.031 -21.578 -0.732 1 98.75 135 VAL B C 1
ATOM 2190 O O . VAL B 1 135 ? -1.221 -21.875 -0.863 1 98.75 135 VAL B O 1
ATOM 2193 N N . ARG B 1 136 ? 0.967 -22.219 -1.267 1 98.56 136 ARG B N 1
ATOM 2194 C CA . ARG B 1 136 ? 0.714 -23.453 -2.01 1 98.56 136 ARG B CA 1
ATOM 2195 C C . ARG B 1 136 ? -0.076 -24.453 -1.166 1 98.56 136 ARG B C 1
ATOM 2197 O O . ARG B 1 136 ? -1.055 -25.031 -1.639 1 98.56 136 ARG B O 1
ATOM 2204 N N . ALA B 1 137 ? 0.364 -24.672 0.061 1 98.62 137 ALA B N 1
ATOM 2205 C CA . ALA B 1 137 ? -0.298 -25.625 0.951 1 98.62 137 ALA B CA 1
ATOM 2206 C C . ALA B 1 137 ? -1.769 -25.266 1.143 1 98.62 137 ALA B C 1
ATOM 2208 O O . ALA B 1 137 ? -2.639 -26.125 1.093 1 98.62 137 ALA B O 1
ATOM 2209 N N . ARG B 1 138 ? -2.035 -24.031 1.308 1 98 138 ARG B N 1
ATOM 2210 C CA . ARG B 1 138 ? -3.412 -23.578 1.473 1 98 138 ARG B CA 1
ATOM 2211 C C . ARG B 1 138 ? -4.199 -23.734 0.176 1 98 138 ARG B C 1
ATOM 2213 O O . ARG B 1 138 ? -5.355 -24.172 0.195 1 98 138 ARG B O 1
ATOM 2220 N N . ALA B 1 139 ? -3.545 -23.391 -0.903 1 97.25 139 ALA B N 1
ATOM 2221 C CA . ALA B 1 139 ? -4.195 -23.516 -2.205 1 97.25 139 ALA B CA 1
ATOM 2222 C C . ALA B 1 139 ? -4.57 -24.969 -2.494 1 97.25 139 ALA B C 1
ATOM 2224 O O . ALA B 1 139 ? -5.66 -25.25 -2.994 1 97.25 139 ALA B O 1
ATOM 2225 N N . GLU B 1 140 ? -3.695 -25.859 -2.145 1 97.12 140 GLU B N 1
ATOM 2226 C CA . GLU B 1 140 ? -3.926 -27.266 -2.41 1 97.12 140 GLU B CA 1
ATOM 2227 C C . GLU B 1 140 ? -5 -27.844 -1.484 1 97.12 140 GLU B C 1
ATOM 2229 O O . GLU B 1 140 ? -5.723 -28.766 -1.857 1 97.12 140 GLU B O 1
ATOM 2234 N N . LEU B 1 141 ? -5.07 -27.312 -0.271 1 95.81 141 LEU B N 1
ATOM 2235 C CA . LEU B 1 141 ? -6.152 -27.719 0.625 1 95.81 141 LEU B CA 1
ATOM 2236 C C . LEU B 1 141 ? -7.508 -27.297 0.06 1 95.81 141 LEU B C 1
ATOM 2238 O O . LEU B 1 141 ? -8.492 -28.016 0.195 1 95.81 141 LEU B O 1
ATOM 2242 N N . GLN B 1 142 ? -7.566 -26.188 -0.574 1 93.88 142 GLN B N 1
ATOM 2243 C CA . GLN B 1 142 ? -8.805 -25.656 -1.125 1 93.88 142 GLN B CA 1
ATOM 2244 C C . GLN B 1 142 ? -9.164 -26.328 -2.443 1 93.88 142 GLN B C 1
ATOM 2246 O O . GLN B 1 142 ? -10.344 -26.453 -2.779 1 93.88 142 GLN B O 1
ATOM 2251 N N . ALA B 1 143 ? -8.156 -26.641 -3.145 1 94 143 ALA B N 1
ATOM 2252 C CA . ALA B 1 143 ? -8.312 -27.281 -4.449 1 94 143 ALA B CA 1
ATOM 2253 C C . ALA B 1 143 ? -7.27 -28.359 -4.66 1 94 143 ALA B C 1
ATOM 2255 O O . ALA B 1 143 ? -6.32 -28.188 -5.426 1 94 143 ALA B O 1
ATOM 2256 N N . PRO B 1 144 ? -7.539 -29.531 -4.09 1 94.62 144 PRO B N 1
ATOM 2257 C CA . PRO B 1 144 ? -6.535 -30.609 -4.117 1 94.62 144 PRO B CA 1
ATOM 2258 C C . PRO B 1 144 ? -6.23 -31.094 -5.535 1 94.62 144 PRO B C 1
ATOM 2260 O O . PRO B 1 144 ? -5.148 -31.625 -5.785 1 94.62 144 PRO B O 1
ATOM 2263 N N . ASP B 1 145 ? -7.102 -30.859 -6.465 1 94.5 145 ASP B N 1
ATOM 2264 C CA . ASP B 1 145 ? -6.922 -31.375 -7.816 1 94.5 145 ASP B CA 1
ATOM 2265 C C . ASP B 1 145 ? -6.281 -30.328 -8.727 1 94.5 145 ASP B C 1
ATOM 2267 O O . ASP B 1 145 ? -6.02 -30.609 -9.898 1 94.5 145 ASP B O 1
ATOM 2271 N N . ALA B 1 146 ? -5.988 -29.125 -8.203 1 94.81 146 ALA B N 1
ATOM 2272 C CA . ALA B 1 146 ? -5.496 -28.031 -9.023 1 94.81 146 ALA B CA 1
ATOM 2273 C C . ALA B 1 146 ? -4.184 -28.391 -9.711 1 94.81 146 ALA B C 1
ATOM 2275 O O . ALA B 1 146 ? -4.023 -28.172 -10.914 1 94.81 146 ALA B O 1
ATOM 2276 N N . PRO B 1 147 ? -3.219 -29.047 -9 1 96.44 147 PRO B N 1
ATOM 2277 C CA . PRO B 1 147 ? -1.975 -29.406 -9.68 1 96.44 147 PRO B CA 1
ATOM 2278 C C . PRO B 1 147 ? -2.199 -30.375 -10.836 1 96.44 147 PRO B C 1
ATOM 2280 O O . PRO B 1 147 ? -1.639 -30.203 -11.922 1 96.44 147 PRO B O 1
ATOM 2283 N N . GLU B 1 148 ? -3.025 -31.312 -10.609 1 94.81 148 GLU B N 1
ATOM 2284 C CA . GLU B 1 148 ? -3.281 -32.312 -11.641 1 94.81 148 GLU B CA 1
ATOM 2285 C C . GLU B 1 148 ? -4.02 -31.703 -12.828 1 94.81 148 GLU B C 1
ATOM 2287 O O . GLU B 1 148 ? -3.758 -32.062 -13.984 1 94.81 148 GLU B O 1
ATOM 2292 N N . ARG B 1 149 ? -4.98 -30.828 -12.547 1 94.12 149 ARG B N 1
ATOM 2293 C CA . ARG B 1 149 ? -5.707 -30.156 -13.617 1 94.12 149 ARG B CA 1
ATOM 2294 C C . ARG B 1 149 ? -4.762 -29.359 -14.508 1 94.12 149 ARG B C 1
ATOM 2296 O O . ARG B 1 149 ? -4.883 -29.391 -15.734 1 94.12 149 ARG B O 1
ATOM 2303 N N . LEU B 1 150 ? -3.84 -28.719 -13.875 1 96.12 150 LEU B N 1
ATOM 2304 C CA . LEU B 1 150 ? -2.857 -27.922 -14.609 1 96.12 150 LEU B CA 1
ATOM 2305 C C . LEU B 1 150 ? -1.978 -28.812 -15.477 1 96.12 150 LEU B C 1
ATOM 2307 O O . LEU B 1 150 ? -1.811 -28.547 -16.672 1 96.12 150 LEU B O 1
ATOM 2311 N N . ARG B 1 151 ? -1.394 -29.844 -14.922 1 95.25 151 ARG B N 1
ATOM 2312 C CA . ARG B 1 151 ? -0.5 -30.75 -15.648 1 95.25 151 ARG B CA 1
ATOM 2313 C C . ARG B 1 151 ? -1.225 -31.422 -16.812 1 95.25 151 ARG B C 1
ATOM 2315 O O . ARG B 1 151 ? -0.662 -31.562 -17.906 1 95.25 151 ARG B O 1
ATOM 2322 N N . HIS B 1 152 ? -2.447 -31.812 -16.562 1 94.12 152 HIS B N 1
ATOM 2323 C CA . HIS B 1 152 ? -3.246 -32.438 -17.594 1 94.12 152 HIS B CA 1
ATOM 2324 C C . HIS B 1 152 ? -3.488 -31.5 -18.766 1 94.12 152 HIS B C 1
ATOM 2326 O O . HIS B 1 152 ? -3.352 -31.891 -19.922 1 94.12 152 HIS B O 1
ATOM 2332 N N . TRP B 1 153 ? -3.852 -30.312 -18.469 1 94.94 153 TRP B N 1
ATOM 2333 C CA . TRP B 1 153 ? -4.102 -29.312 -19.5 1 94.94 153 TRP B CA 1
ATOM 2334 C C . TRP B 1 153 ? -2.844 -29.062 -20.328 1 94.94 153 TRP B C 1
ATOM 2336 O O . TRP B 1 153 ? -2.898 -29.031 -21.562 1 94.94 153 TRP B O 1
ATOM 2346 N N . LEU B 1 154 ? -1.731 -28.938 -19.641 1 93.06 154 LEU B N 1
ATOM 2347 C CA . LEU B 1 154 ? -0.47 -28.641 -20.328 1 93.06 154 LEU B CA 1
ATOM 2348 C C . LEU B 1 154 ? -0.063 -29.812 -21.219 1 93.06 154 LEU B C 1
ATOM 2350 O O . LEU B 1 15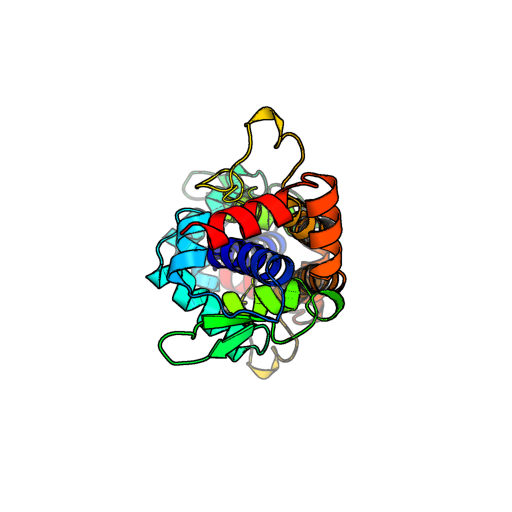4 ? 0.539 -29.594 -22.281 1 93.06 154 LEU B O 1
ATOM 2354 N N . ALA B 1 155 ? -0.385 -30.984 -20.812 1 91.12 155 ALA B N 1
ATOM 2355 C CA . ALA B 1 155 ? -0.001 -32.188 -21.562 1 91.12 155 ALA B CA 1
ATOM 2356 C C . ALA B 1 155 ? -0.832 -32.312 -22.828 1 91.12 155 ALA B C 1
ATOM 2358 O O . ALA B 1 155 ? -0.466 -33.062 -23.734 1 91.12 155 ALA B O 1
ATOM 2359 N N . HIS B 1 156 ? -1.918 -31.641 -22.938 1 87.12 156 HIS B N 1
ATOM 2360 C CA . HIS B 1 156 ? -2.816 -31.844 -24.062 1 87.12 156 HIS B CA 1
ATOM 2361 C C . HIS B 1 156 ? -2.926 -30.562 -24.906 1 87.12 156 HIS B C 1
ATOM 2363 O O . HIS B 1 156 ? -3.867 -30.422 -25.688 1 87.12 156 HIS B O 1
ATOM 2369 N N . LEU B 1 157 ? -2.115 -29.688 -24.625 1 82.69 157 LEU B N 1
ATOM 2370 C CA . LEU B 1 157 ? -2.021 -28.5 -25.484 1 82.69 157 LEU B CA 1
ATOM 2371 C C . LEU B 1 157 ? -1.312 -28.828 -26.797 1 82.69 157 LEU B C 1
ATOM 2373 O O . LEU B 1 157 ? -0.428 -29.688 -26.828 1 82.69 157 LEU B O 1
#

Solvent-accessible surface area (backbone atoms only — not comparable to full-atom values): 16887 Å² total; per-residue (Å²): 100,62,66,53,47,58,52,44,54,53,48,52,52,50,37,59,56,66,30,82,87,50,49,43,38,46,56,60,59,14,50,42,39,64,44,62,34,72,63,49,35,52,40,50,50,33,31,30,75,64,54,47,25,43,76,43,82,67,98,78,25,20,38,28,62,58,54,61,44,78,77,34,28,49,39,58,52,44,34,39,66,75,40,83,70,67,62,72,69,78,80,57,49,73,68,27,49,83,60,31,69,61,76,81,64,60,76,60,77,52,39,64,51,51,56,53,45,54,17,49,49,40,22,48,51,44,24,55,71,34,32,45,39,60,36,46,54,48,38,37,71,65,35,72,57,51,47,58,49,48,49,52,51,63,72,69,104,99,63,67,52,47,59,53,45,54,54,48,52,51,50,37,59,55,68,30,82,88,49,51,44,39,48,56,60,59,15,50,41,38,65,45,61,35,72,63,48,35,53,41,53,50,32,31,30,75,64,55,48,25,40,76,44,82,68,97,78,24,20,37,29,62,58,54,60,44,77,76,34,28,49,37,57,53,44,34,39,67,75,41,85,70,66,62,70,69,76,80,57,50,72,67,28,50,83,59,32,68,61,76,81,65,60,75,60,76,52,40,63,51,51,56,54,45,54,16,50,50,40,22,49,51,44,25,56,72,35,32,45,39,59,37,45,54,48,37,37,73,64,37,73,57,51,48,57,48,48,49,53,52,64,71,69,104

Secondary structure (DSSP, 8-state):
--HHHHHHHHHHHHHHHH-TT--B-HHHHHHHTT--HHHHHHHHHHHHHTTSEEEE-STT-EEEESS-GGG-BHHHHHHHHH-S--SS----GGGSSTT---GGGG-SPPHHHHHHHHHHHHHHHHHHT-BHHHHHHHHHHH-TTHHHHHHHHHHT-/--HHHHHHHHHHHHHHHH-TT--B-HHHHHHHTT--HHHHHHHHHHHHHTTSEEEE-STT-EEEESS-GGG-BHHHHHHHHH-S--SS----GGGSSTT---GGGG-S--HHHHHHHHHHHHHHHHHHT-BHHHHHHHHHHH-TTHHHHHHHHHHT-

Radius of gyration: 24.33 Å; Cα contacts (8 Å, |Δi|>4): 464; chains: 2; bounding box: 39×71×49 Å

pLDDT: mean 95.36, std 4.41, range [78.06, 98.88]

Organism: Streptomyces venezuelae (strain ATCC 10712 / CBS 650.69 / DSM 40230 / JCM 4526 / NBRC 13096 / PD 04745) (NCBI:txid953739)